Protein AF-A0A965JY79-F1 (afdb_monomer_lite)

Structure (mmCIF, N/CA/C/O backbone):
data_AF-A0A965JY79-F1
#
_entry.id   AF-A0A965JY79-F1
#
loop_
_atom_site.group_PDB
_atom_site.id
_atom_site.type_symbol
_atom_site.label_atom_id
_atom_site.label_alt_id
_atom_site.label_comp_id
_atom_site.label_asym_id
_atom_site.label_entity_id
_atom_site.label_seq_id
_atom_site.pdbx_PDB_ins_code
_atom_site.Cartn_x
_atom_site.Cartn_y
_atom_site.Cartn_z
_atom_site.occupancy
_atom_site.B_iso_or_equiv
_atom_site.auth_seq_id
_atom_site.auth_comp_id
_atom_site.auth_asym_id
_atom_site.auth_atom_id
_atom_site.pdbx_PDB_model_num
ATOM 1 N N . ILE A 1 1 ? -11.200 -4.387 11.807 1.00 91.69 1 ILE A N 1
ATOM 2 C CA . ILE A 1 1 ? -11.656 -3.194 11.048 1.00 91.69 1 ILE A CA 1
ATOM 3 C C . ILE A 1 1 ? -12.845 -3.484 10.153 1.00 91.69 1 ILE A C 1
ATOM 5 O O . ILE A 1 1 ? -13.869 -2.901 10.427 1.00 91.69 1 ILE A O 1
ATOM 9 N N . GLN A 1 2 ? -12.767 -4.356 9.141 1.00 92.19 2 GLN A N 1
ATOM 10 C CA . GLN A 1 2 ? -13.961 -4.700 8.338 1.00 92.19 2 GLN A CA 1
ATOM 11 C C . GLN A 1 2 ? -14.760 -5.867 8.934 1.00 92.19 2 GLN A C 1
ATOM 13 O O . GLN A 1 2 ? -15.977 -5.805 9.014 1.00 92.19 2 GLN A O 1
ATOM 18 N N . VAL A 1 3 ? -14.066 -6.913 9.399 1.00 94.88 3 VAL A N 1
ATOM 19 C CA . VAL A 1 3 ? -14.716 -8.099 9.983 1.00 94.88 3 VAL A CA 1
ATOM 20 C C . VAL A 1 3 ? -15.402 -7.776 11.311 1.00 94.88 3 VAL A C 1
ATOM 22 O O . VAL A 1 3 ? -16.542 -8.166 11.501 1.00 94.88 3 VAL A O 1
ATOM 25 N N . GLY A 1 4 ? -14.733 -7.032 12.201 1.00 95.44 4 GLY A N 1
ATOM 26 C CA . GLY A 1 4 ? -15.253 -6.703 13.537 1.00 95.44 4 GLY A CA 1
ATOM 27 C C . GLY A 1 4 ? -16.669 -6.111 13.521 1.00 95.44 4 GLY A C 1
ATOM 28 O O . GLY A 1 4 ? -17.563 -6.738 14.079 1.00 95.44 4 GLY A O 1
ATOM 29 N N . PRO A 1 5 ? -16.912 -4.977 12.832 1.00 95.62 5 PRO A N 1
ATOM 30 C CA . PRO A 1 5 ? -18.251 -4.397 12.721 1.00 95.62 5 PRO A CA 1
ATOM 31 C C . PRO A 1 5 ? -19.287 -5.359 12.133 1.00 95.62 5 PRO A C 1
ATOM 33 O O . PRO A 1 5 ? -20.419 -5.392 12.596 1.00 95.62 5 PRO A O 1
ATOM 36 N N . ALA A 1 6 ? -18.895 -6.189 11.160 1.00 95.81 6 ALA A N 1
ATOM 37 C CA . ALA A 1 6 ? -19.804 -7.130 10.510 1.00 95.81 6 ALA A CA 1
ATOM 38 C C . ALA A 1 6 ? -20.278 -8.273 11.425 1.00 95.81 6 ALA A C 1
ATOM 40 O O . ALA A 1 6 ? -21.338 -8.840 11.170 1.00 95.81 6 ALA A O 1
ATOM 41 N N . ILE A 1 7 ? -19.509 -8.629 12.462 1.00 96.88 7 ILE A N 1
ATOM 42 C CA . ILE A 1 7 ? -19.839 -9.743 13.368 1.00 96.88 7 ILE A CA 1
ATOM 43 C C . ILE A 1 7 ? -20.272 -9.292 14.765 1.00 96.88 7 ILE A C 1
ATOM 45 O O . ILE A 1 7 ? -20.848 -10.094 15.493 1.00 96.88 7 ILE A O 1
ATOM 49 N N . ALA A 1 8 ? -20.035 -8.031 15.141 1.00 97.38 8 ALA A N 1
ATOM 50 C CA . ALA A 1 8 ? -20.263 -7.529 16.500 1.00 97.38 8 ALA A CA 1
ATOM 51 C C . ALA A 1 8 ? -21.721 -7.656 16.987 1.00 97.38 8 ALA A C 1
ATOM 53 O O . ALA A 1 8 ? -21.952 -7.765 18.189 1.00 97.38 8 ALA A O 1
ATOM 54 N N . ASP A 1 9 ? -22.701 -7.663 16.078 1.00 96.62 9 ASP A N 1
ATOM 55 C CA . ASP A 1 9 ? -24.123 -7.876 16.398 1.00 96.62 9 ASP A CA 1
ATOM 56 C C . ASP A 1 9 ? -24.521 -9.355 16.524 1.00 96.62 9 ASP A C 1
ATOM 58 O O . ASP A 1 9 ? -25.614 -9.664 16.991 1.00 96.62 9 ASP A O 1
ATOM 62 N N . SER A 1 10 ? -23.663 -10.276 16.082 1.00 97.00 10 SER A N 1
ATOM 63 C CA . SER A 1 10 ? -23.961 -11.715 16.016 1.00 97.00 10 SER A CA 1
ATOM 64 C C . SER A 1 10 ? -23.279 -12.536 17.112 1.00 97.00 10 SER A C 1
ATOM 66 O O . SER A 1 10 ? -23.510 -13.740 17.193 1.00 97.00 10 SER A O 1
ATOM 68 N N . VAL A 1 11 ? -22.431 -11.914 17.934 1.00 97.75 11 VAL A N 1
ATOM 69 C CA . VAL A 1 11 ? -21.646 -12.583 18.982 1.00 97.75 11 VAL A CA 1
ATOM 70 C C . VAL A 1 11 ? -21.995 -12.033 20.362 1.00 97.75 11 VAL A C 1
ATOM 72 O O . VAL A 1 11 ? -22.297 -10.848 20.507 1.00 97.75 11 VAL A O 1
ATOM 75 N N . SER A 1 12 ? -21.948 -12.893 21.381 1.00 97.56 12 SER A N 1
ATOM 76 C CA . SER A 1 12 ? -22.176 -12.494 22.776 1.00 97.56 12 SER A CA 1
ATOM 77 C C . SER A 1 12 ? -21.082 -11.561 23.292 1.00 97.56 12 SER A C 1
ATOM 79 O O . SER A 1 12 ? -21.407 -10.592 23.966 1.00 97.56 12 SER A O 1
ATOM 81 N N . GLN A 1 13 ? -19.824 -11.829 22.931 1.00 98.12 13 GLN A N 1
ATOM 82 C CA . GLN A 1 13 ? -18.650 -11.008 23.227 1.00 98.12 13 GLN A CA 1
ATOM 83 C C . GLN A 1 13 ? -17.703 -11.010 22.021 1.00 98.12 13 GLN A C 1
ATOM 85 O O . GLN A 1 13 ? -17.545 -12.034 21.351 1.00 98.12 13 GLN A O 1
ATOM 90 N N . LEU A 1 14 ? -17.075 -9.869 21.736 1.00 98.38 14 LEU A N 1
ATOM 91 C CA . LEU A 1 14 ? -16.053 -9.718 20.705 1.00 98.38 14 LEU A CA 1
ATOM 92 C C . LEU A 1 14 ? -14.796 -9.092 21.305 1.00 98.38 14 LEU A C 1
ATOM 94 O O . LEU A 1 14 ? -14.789 -7.918 21.659 1.00 98.38 14 LEU A O 1
ATOM 98 N N . GLU A 1 15 ? -13.701 -9.839 21.308 1.00 98.19 15 GLU A N 1
ATOM 99 C CA . GLU A 1 15 ? -12.397 -9.304 21.688 1.00 98.19 15 GLU A CA 1
ATOM 100 C C . GLU A 1 15 ? -11.547 -8.997 20.451 1.00 98.19 15 GLU A C 1
ATOM 102 O O . GLU A 1 15 ? -11.372 -9.820 19.547 1.00 98.19 15 GLU A O 1
ATOM 107 N N . VAL A 1 16 ? -11.005 -7.782 20.399 1.00 98.00 16 VAL A N 1
ATOM 108 C CA . VAL A 1 16 ? -10.122 -7.314 19.332 1.00 98.00 16 VAL A CA 1
ATOM 109 C C . VAL A 1 16 ? -8.707 -7.198 19.877 1.00 98.00 16 VAL A C 1
ATOM 111 O O . VAL A 1 16 ? -8.374 -6.240 20.570 1.00 98.00 16 VAL A O 1
ATOM 114 N N . PHE A 1 17 ? -7.838 -8.127 19.486 1.00 97.81 17 PHE A N 1
ATOM 115 C CA . PHE A 1 17 ? -6.412 -8.057 19.799 1.00 97.81 17 PHE A CA 1
ATOM 116 C C . PHE A 1 17 ? -5.693 -7.115 18.826 1.00 97.81 17 PHE A C 1
ATOM 118 O O . PHE A 1 17 ? -5.571 -7.396 17.629 1.00 97.81 17 PHE A O 1
ATOM 125 N N . GLN A 1 18 ? -5.206 -5.984 19.333 1.00 96.81 18 GLN A N 1
ATOM 126 C CA . GLN A 1 18 ? -4.542 -4.948 18.550 1.00 96.81 18 GLN A CA 1
ATOM 127 C C . GLN A 1 18 ? -3.077 -4.800 18.959 1.00 96.81 18 GLN A C 1
ATOM 129 O O . GLN A 1 18 ? -2.765 -4.295 20.031 1.00 96.81 18 GLN A O 1
ATOM 134 N N . ARG A 1 19 ? -2.164 -5.142 18.042 1.00 94.38 19 ARG A N 1
ATOM 135 C CA . ARG A 1 19 ? -0.722 -4.918 18.239 1.00 94.38 19 ARG A CA 1
ATOM 136 C C . ARG A 1 19 ? -0.299 -3.465 18.011 1.00 94.38 19 ARG A C 1
ATOM 138 O O . ARG A 1 19 ? 0.502 -2.930 18.760 1.00 94.38 19 ARG A O 1
ATOM 145 N N . SER A 1 20 ? -0.790 -2.843 16.942 1.00 92.44 20 SER A N 1
ATOM 146 C CA . SER A 1 20 ? -0.508 -1.439 16.619 1.00 92.44 20 SER A CA 1
ATOM 147 C C . SER A 1 20 ? -1.778 -0.803 16.077 1.00 92.44 20 SER A C 1
ATOM 149 O O . SER A 1 20 ? -2.404 -1.379 15.181 1.00 92.44 20 SER A O 1
ATOM 151 N N . ALA A 1 21 ? -2.149 0.366 16.592 1.00 95.00 21 ALA A N 1
ATOM 152 C CA . ALA A 1 21 ? -3.350 1.062 16.158 1.00 95.00 21 ALA A CA 1
ATOM 153 C C . ALA A 1 21 ? -3.178 1.631 14.740 1.00 95.00 21 ALA A C 1
ATOM 155 O O . ALA A 1 21 ? -2.174 2.291 14.464 1.00 95.00 21 ALA A O 1
ATOM 156 N N . PRO A 1 22 ? -4.121 1.390 13.815 1.00 94.38 22 PRO A N 1
ATOM 157 C CA . PRO A 1 22 ? -4.093 2.018 12.508 1.00 94.38 22 PRO A CA 1
ATOM 158 C C . PRO A 1 22 ? -4.845 3.348 12.481 1.00 94.38 22 PRO A C 1
ATOM 160 O O . PRO A 1 22 ? -5.864 3.523 13.145 1.00 94.38 22 PRO A O 1
ATOM 163 N N . TYR A 1 23 ? -4.408 4.255 11.608 1.00 94.62 23 TYR A N 1
ATOM 164 C CA . TYR A 1 23 ? -5.215 5.410 11.222 1.00 94.62 23 TYR A CA 1
ATOM 165 C C . TYR A 1 23 ? -6.463 4.942 10.466 1.00 94.62 23 TYR A C 1
ATOM 167 O O . TYR A 1 23 ? -6.352 4.363 9.379 1.00 94.62 23 TYR A O 1
ATOM 175 N N . VAL A 1 24 ? -7.641 5.214 11.032 1.00 95.25 24 VAL A N 1
ATOM 176 C CA . VAL A 1 24 ? -8.942 4.930 10.415 1.00 95.25 24 VAL A CA 1
ATOM 177 C C . VAL A 1 24 ? -9.692 6.235 10.179 1.00 95.25 24 VAL A C 1
ATOM 179 O O . VAL A 1 24 ? -9.864 7.042 11.087 1.00 95.25 24 VAL A O 1
ATOM 182 N N . MET A 1 25 ? -10.126 6.442 8.941 1.00 92.38 25 MET A N 1
ATOM 183 C CA . MET A 1 25 ? -10.897 7.600 8.492 1.00 92.38 25 MET A CA 1
ATOM 184 C C . MET A 1 25 ? -12.282 7.139 8.019 1.00 92.38 25 MET A C 1
ATOM 186 O O . MET A 1 25 ? -12.442 5.973 7.639 1.00 92.38 25 MET A O 1
ATOM 190 N N . PRO A 1 26 ? -13.294 8.023 8.011 1.00 90.94 26 PRO A N 1
ATOM 191 C CA . PRO A 1 26 ? -14.626 7.649 7.561 1.00 90.94 26 PRO A CA 1
ATOM 192 C C . PRO A 1 26 ? -14.606 7.229 6.087 1.00 90.94 26 PRO A C 1
ATOM 194 O O . PRO A 1 26 ? -13.934 7.827 5.243 1.00 90.94 26 PRO A O 1
ATOM 197 N N . LYS A 1 27 ? -15.371 6.183 5.778 1.00 88.31 27 LYS A N 1
ATOM 198 C CA . LYS A 1 27 ? -15.611 5.715 4.415 1.00 88.31 27 LYS A CA 1
ATOM 199 C C . LYS A 1 27 ? -16.885 6.374 3.887 1.00 88.31 27 LYS A C 1
ATOM 201 O O . LYS A 1 27 ? -17.986 6.040 4.324 1.00 88.31 27 LYS A O 1
ATOM 206 N N . GLU A 1 28 ? -16.752 7.278 2.923 1.00 78.88 28 GLU A N 1
ATOM 207 C CA . GLU A 1 28 ? -17.902 7.788 2.167 1.00 78.88 28 GLU A CA 1
ATOM 208 C C . GLU A 1 28 ? -18.352 6.738 1.140 1.00 78.88 28 GLU A C 1
ATOM 210 O O . GLU A 1 28 ? -17.895 6.736 -0.001 1.00 78.88 28 GLU A O 1
ATOM 215 N N . ASP A 1 29 ? -19.229 5.819 1.552 1.00 78.81 29 ASP A N 1
ATOM 216 C CA . ASP A 1 29 ? -19.773 4.765 0.681 1.00 78.81 29 ASP A CA 1
ATOM 217 C C . ASP A 1 29 ? -21.308 4.701 0.756 1.00 78.81 29 ASP A C 1
ATOM 219 O O . ASP A 1 29 ? -21.874 3.758 1.311 1.00 78.81 29 ASP A O 1
ATOM 223 N N . PRO A 1 30 ? -22.013 5.743 0.274 1.00 81.19 30 PRO A N 1
ATOM 224 C CA . PRO A 1 30 ? -23.467 5.740 0.257 1.00 81.19 30 PRO A CA 1
ATOM 225 C C . PRO A 1 30 ? -23.998 4.689 -0.723 1.00 81.19 30 PRO A C 1
ATOM 227 O O . PRO A 1 30 ? -23.473 4.520 -1.828 1.00 81.19 30 PRO A O 1
ATOM 230 N N . GLU A 1 31 ? -25.104 4.037 -0.361 1.00 84.81 31 GLU A N 1
ATOM 231 C CA . GLU A 1 31 ? -25.761 3.084 -1.252 1.00 84.81 31 GLU A CA 1
ATOM 232 C C . GLU A 1 31 ? -26.109 3.723 -2.601 1.00 84.81 31 GLU A C 1
ATOM 234 O O . GLU A 1 31 ? -26.723 4.792 -2.693 1.00 84.81 31 GLU A O 1
ATOM 239 N N . THR A 1 32 ? -25.753 3.035 -3.688 1.00 85.38 32 THR A N 1
ATOM 240 C CA . THR A 1 32 ? -26.097 3.510 -5.029 1.00 85.38 32 THR A CA 1
ATOM 241 C C . THR A 1 32 ? -27.590 3.326 -5.282 1.00 85.38 32 THR A C 1
ATOM 243 O O . THR A 1 32 ? -28.067 2.212 -5.533 1.00 85.38 32 THR A O 1
ATOM 246 N N . THR A 1 33 ? -28.320 4.439 -5.286 1.00 90.25 33 THR A N 1
ATOM 247 C CA . THR A 1 33 ? -29.776 4.467 -5.474 1.00 90.25 33 THR A CA 1
ATOM 248 C C . THR A 1 33 ? -30.195 3.945 -6.854 1.00 90.25 33 THR A C 1
ATOM 250 O O . THR A 1 33 ? -29.465 4.063 -7.845 1.00 90.25 33 THR A O 1
ATOM 253 N N . ARG A 1 34 ? -31.431 3.435 -6.967 1.00 90.75 34 ARG A N 1
ATOM 254 C CA . ARG A 1 34 ? -32.002 2.989 -8.256 1.00 90.75 34 ARG A CA 1
ATOM 255 C C . ARG A 1 34 ? -31.974 4.092 -9.324 1.00 90.75 34 ARG A C 1
ATOM 257 O O . ARG A 1 34 ? -31.676 3.812 -10.482 1.00 90.75 34 ARG A O 1
ATOM 264 N N . GLY A 1 35 ? -32.239 5.342 -8.935 1.00 91.00 35 GLY A N 1
ATOM 265 C CA . GLY A 1 35 ? -32.200 6.499 -9.837 1.00 91.00 35 GLY A CA 1
ATOM 266 C C . GLY A 1 35 ? -30.794 6.800 -10.361 1.00 91.00 35 GLY A C 1
ATOM 267 O O . GLY A 1 35 ? -30.619 7.005 -11.562 1.00 91.00 35 GLY A O 1
ATOM 268 N N . GLN A 1 36 ? -29.778 6.755 -9.491 1.00 87.50 36 GLN A N 1
ATOM 269 C CA . GLN A 1 36 ? -28.376 6.907 -9.898 1.00 87.50 36 GLN A CA 1
ATOM 270 C C . GLN A 1 36 ? -27.940 5.790 -10.849 1.00 87.50 36 GLN A C 1
ATOM 272 O O . GLN A 1 36 ? -27.362 6.095 -11.891 1.00 87.50 36 GLN A O 1
ATOM 277 N N . ARG A 1 37 ? -28.278 4.527 -10.543 1.00 89.06 37 ARG A N 1
ATOM 278 C CA . ARG A 1 37 ? -27.993 3.384 -11.429 1.00 89.06 37 ARG A CA 1
ATOM 279 C C . ARG A 1 37 ? -28.623 3.579 -12.803 1.00 89.06 37 ARG A C 1
ATOM 281 O O . ARG A 1 37 ? -27.944 3.448 -13.816 1.00 89.06 37 ARG A O 1
ATOM 288 N N . ARG A 1 38 ? -29.903 3.965 -12.844 1.00 90.81 38 ARG A N 1
ATOM 289 C CA . ARG A 1 38 ? -30.614 4.237 -14.099 1.00 90.81 38 ARG A CA 1
ATOM 290 C C . ARG A 1 38 ? -29.931 5.357 -14.886 1.00 90.81 38 ARG A C 1
ATOM 292 O O . ARG A 1 38 ? -29.689 5.211 -16.078 1.00 90.81 38 ARG A O 1
ATOM 299 N N . ARG A 1 39 ? -29.550 6.453 -14.225 1.00 91.75 39 ARG A N 1
ATOM 300 C CA . ARG A 1 39 ? -28.830 7.560 -14.870 1.00 91.75 39 ARG A CA 1
ATOM 301 C C . ARG A 1 39 ? -27.488 7.107 -15.456 1.00 91.75 39 ARG A C 1
ATOM 303 O O . ARG A 1 39 ? -27.186 7.471 -16.583 1.00 91.75 39 ARG A O 1
ATOM 310 N N . GLN A 1 40 ? -26.726 6.290 -14.735 1.00 90.94 40 GLN A N 1
ATOM 311 C CA . GLN A 1 40 ? -25.450 5.745 -15.214 1.00 90.94 40 GLN A CA 1
ATOM 312 C C . GLN A 1 40 ? -25.610 4.808 -16.418 1.00 90.94 40 GLN A C 1
ATOM 314 O O . GLN A 1 40 ? -24.747 4.803 -17.291 1.00 90.94 40 GLN A O 1
ATOM 319 N N . GLN A 1 41 ? -26.716 4.061 -16.494 1.00 89.62 41 GLN A N 1
ATOM 320 C CA . GLN A 1 41 ? -27.022 3.189 -17.634 1.00 89.62 41 GLN A CA 1
ATOM 321 C C . GLN A 1 41 ? -27.343 3.976 -18.912 1.00 89.62 41 GLN A C 1
ATOM 323 O O . GLN A 1 41 ? -26.883 3.602 -19.985 1.00 89.62 41 GLN A O 1
ATOM 328 N N . TYR A 1 42 ? -28.115 5.063 -18.808 1.00 93.50 42 TYR A N 1
ATOM 329 C CA . TYR A 1 42 ? -28.536 5.846 -19.980 1.00 93.50 42 TYR A CA 1
ATOM 330 C C . TYR A 1 42 ? -27.577 6.984 -20.348 1.00 93.50 42 TYR A C 1
ATOM 332 O O . TYR A 1 42 ? -27.564 7.427 -21.493 1.00 93.50 42 TYR A O 1
ATOM 340 N N . PHE A 1 43 ? -26.767 7.463 -19.401 1.00 94.12 43 PHE A N 1
ATOM 341 C CA . PHE A 1 43 ? -25.863 8.595 -19.592 1.00 94.12 43 PHE A CA 1
ATOM 342 C C . PHE A 1 43 ? -24.427 8.220 -19.193 1.00 94.12 43 PHE A C 1
ATOM 344 O O . PHE A 1 43 ? -24.013 8.490 -18.057 1.00 94.12 43 PHE A O 1
ATOM 351 N N . PRO A 1 44 ? -23.630 7.647 -20.118 1.00 88.69 44 PRO A N 1
ATOM 352 C CA . PRO A 1 44 ? -22.278 7.152 -19.835 1.00 88.69 44 PRO A CA 1
ATOM 353 C C . PRO A 1 44 ? -21.329 8.194 -19.224 1.00 88.69 44 PRO A C 1
ATOM 355 O O . PRO A 1 44 ? -20.483 7.860 -18.394 1.00 88.69 44 PRO A O 1
ATOM 358 N N . TRP A 1 45 ? -21.500 9.476 -19.568 1.00 92.25 45 TRP A N 1
ATOM 359 C CA . TRP A 1 45 ? -20.704 10.573 -19.009 1.00 92.25 45 TRP A CA 1
ATOM 360 C C . TRP A 1 45 ? -20.848 10.703 -17.487 1.00 92.25 45 TRP A C 1
ATOM 362 O O . TRP A 1 45 ? -19.910 11.126 -16.816 1.00 92.25 45 TRP A O 1
ATOM 372 N N . THR A 1 46 ? -21.980 10.287 -16.908 1.00 91.62 46 THR A N 1
ATOM 373 C CA . THR A 1 46 ? -22.167 10.322 -15.450 1.00 91.62 46 THR A CA 1
ATOM 374 C C . THR A 1 46 ? -21.290 9.296 -14.733 1.00 91.62 46 THR A C 1
ATOM 376 O O . THR A 1 46 ? -20.775 9.578 -13.651 1.00 91.62 46 THR A O 1
ATOM 379 N N . THR A 1 47 ? -21.043 8.143 -15.358 1.00 89.94 47 THR A N 1
ATOM 380 C CA . THR A 1 47 ? -20.070 7.151 -14.881 1.00 89.94 47 THR A CA 1
ATOM 381 C C . THR A 1 47 ? -18.645 7.685 -15.005 1.00 89.94 47 THR A C 1
ATOM 383 O O . THR A 1 47 ? -17.855 7.527 -14.075 1.00 89.94 47 THR A O 1
ATOM 386 N N . LEU A 1 48 ? -18.319 8.372 -16.108 1.00 90.69 48 LEU A N 1
ATOM 387 C CA . LEU A 1 48 ? -17.004 8.999 -16.296 1.00 90.69 48 LEU A CA 1
ATOM 388 C C . LEU A 1 48 ? -16.723 10.072 -15.239 1.00 90.69 48 LEU A C 1
ATOM 390 O O . LEU A 1 48 ? -15.656 10.056 -14.633 1.00 90.69 48 LEU A O 1
ATOM 394 N N . LEU A 1 49 ? -17.688 10.949 -14.951 1.00 91.62 49 LEU A N 1
ATOM 395 C CA . LEU A 1 49 ? -17.551 11.948 -13.888 1.00 91.62 49 LEU A CA 1
ATOM 396 C C . LEU A 1 49 ? -17.396 11.310 -12.507 1.00 91.62 49 LEU A C 1
ATOM 398 O O . LEU A 1 49 ? -16.582 11.774 -11.712 1.00 91.62 49 LEU A O 1
ATOM 402 N N . SER A 1 50 ? -18.145 10.241 -12.219 1.00 89.38 50 SER A N 1
ATOM 403 C CA . SER A 1 50 ? -17.999 9.503 -10.961 1.00 89.38 50 SER A CA 1
ATOM 404 C C . SER A 1 50 ? -16.590 8.929 -10.817 1.00 89.38 50 SER A C 1
ATOM 406 O O . SER A 1 50 ? -15.969 9.095 -9.772 1.00 89.38 50 SER A O 1
ATOM 408 N N . ARG A 1 51 ? -16.062 8.302 -11.877 1.00 90.88 51 ARG A N 1
ATOM 409 C CA . ARG A 1 51 ? -14.692 7.773 -11.906 1.00 90.88 51 ARG A CA 1
ATOM 410 C C . ARG A 1 51 ? -13.656 8.879 -11.741 1.00 90.88 51 ARG A C 1
ATOM 412 O O . ARG A 1 51 ? -12.744 8.722 -10.939 1.00 90.88 51 ARG A O 1
ATOM 419 N N . LEU A 1 52 ? -13.820 10.001 -12.445 1.00 92.19 52 LEU A N 1
ATOM 420 C CA . LEU A 1 52 ? -12.926 11.152 -12.334 1.00 92.19 52 LEU A CA 1
ATOM 421 C C . LEU A 1 52 ? -12.924 11.719 -10.912 1.00 92.19 52 LEU A C 1
ATOM 423 O O . LEU A 1 52 ? -11.858 11.980 -10.368 1.00 92.19 52 LEU A O 1
ATOM 427 N N . ARG A 1 53 ? -14.096 11.855 -10.280 1.00 91.62 53 ARG A N 1
ATOM 428 C CA . ARG A 1 53 ? -14.199 12.300 -8.885 1.00 91.62 53 ARG A CA 1
ATOM 429 C C . ARG A 1 53 ? -13.460 11.349 -7.942 1.00 91.62 53 ARG A C 1
ATOM 431 O O . ARG A 1 53 ? -12.678 11.823 -7.125 1.00 91.62 53 ARG A O 1
ATOM 438 N N . SER A 1 54 ? -13.680 10.037 -8.056 1.00 90.19 54 SER A N 1
ATOM 439 C CA . SER A 1 54 ? -12.980 9.040 -7.232 1.00 90.19 54 SER A CA 1
ATOM 440 C C . SER A 1 54 ? -11.468 9.063 -7.457 1.00 90.19 54 SER A C 1
ATOM 442 O O . SER A 1 54 ? -10.711 8.988 -6.495 1.00 90.19 54 SER A O 1
ATOM 444 N N . TYR A 1 55 ? -11.032 9.215 -8.708 1.00 92.75 55 TYR A N 1
ATOM 445 C CA . TYR A 1 55 ? -9.621 9.322 -9.067 1.00 92.75 55 TYR A CA 1
ATOM 446 C C . TYR A 1 55 ? -8.974 10.577 -8.469 1.00 92.75 55 TYR A 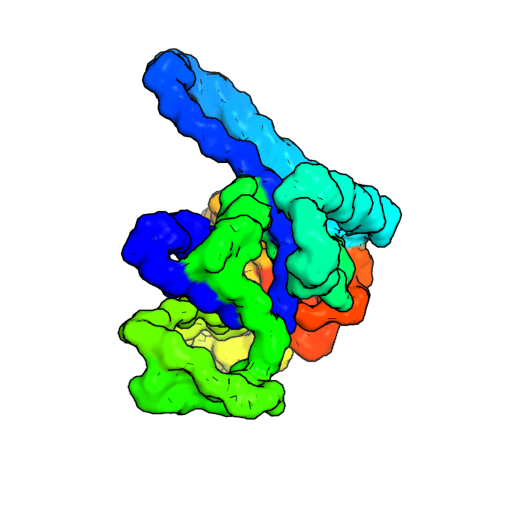C 1
ATOM 448 O O . TYR A 1 55 ? -7.962 10.475 -7.785 1.00 92.75 55 TYR A O 1
ATOM 456 N N . VAL A 1 56 ? -9.583 11.754 -8.662 1.00 92.38 56 VAL A N 1
ATOM 457 C CA . VAL A 1 56 ? -9.079 13.026 -8.117 1.00 92.38 56 VAL A CA 1
ATOM 458 C C . VAL A 1 56 ? -9.042 12.984 -6.593 1.00 92.38 56 VAL A C 1
ATOM 460 O O . VAL A 1 56 ? -8.060 13.413 -5.996 1.00 92.38 56 VAL A O 1
ATOM 463 N N . PHE A 1 57 ? -10.073 12.424 -5.956 1.00 90.19 57 PHE A N 1
ATOM 464 C CA . PHE A 1 57 ? -10.065 12.204 -4.513 1.00 90.19 57 PHE A CA 1
ATOM 465 C C . PHE A 1 57 ? -8.898 11.304 -4.087 1.00 90.19 57 PHE A C 1
ATOM 467 O O . PHE A 1 57 ? -8.173 11.654 -3.162 1.00 90.19 57 PHE A O 1
ATOM 474 N N . GLY A 1 58 ? -8.683 10.182 -4.781 1.00 90.19 58 GLY A N 1
ATOM 475 C CA . GLY A 1 58 ? -7.575 9.267 -4.515 1.00 90.19 58 GLY A CA 1
ATOM 476 C C . GLY A 1 58 ? -6.202 9.931 -4.646 1.00 90.19 58 GLY A C 1
ATOM 477 O O . GLY A 1 58 ? -5.366 9.743 -3.769 1.00 90.19 58 GLY A O 1
ATOM 478 N N . GLU A 1 59 ? -5.990 10.736 -5.691 1.00 91.06 59 GLU A N 1
ATOM 479 C CA . GLU A 1 59 ? -4.757 11.508 -5.900 1.00 91.06 59 GLU A CA 1
ATOM 480 C C . GLU A 1 59 ? -4.522 12.543 -4.794 1.00 91.06 59 GLU A C 1
ATOM 482 O O . GLU A 1 59 ? -3.433 12.607 -4.225 1.00 91.06 59 GLU A O 1
ATOM 487 N N . LEU A 1 60 ? -5.545 13.327 -4.440 1.00 88.25 60 LEU A N 1
ATOM 488 C CA . LEU A 1 60 ? -5.442 14.331 -3.376 1.00 88.25 60 LEU A CA 1
ATOM 489 C C . LEU A 1 60 ? -5.208 13.684 -2.007 1.00 88.25 60 LEU A C 1
ATOM 491 O O . LEU A 1 60 ? -4.386 14.164 -1.228 1.00 88.25 60 LEU A O 1
ATOM 495 N N . PHE A 1 61 ? -5.899 12.579 -1.726 1.00 85.75 61 PHE A N 1
ATOM 496 C CA . PHE A 1 61 ? -5.705 11.800 -0.509 1.00 85.75 61 PHE A CA 1
ATOM 497 C C . PHE A 1 61 ? -4.287 11.225 -0.443 1.00 85.75 61 PHE A C 1
ATOM 499 O O . PHE A 1 61 ? -3.615 11.359 0.574 1.00 85.75 61 PHE A O 1
ATOM 506 N N . GLY A 1 62 ? -3.793 10.659 -1.546 1.00 84.56 62 GLY A N 1
ATOM 507 C CA . GLY A 1 62 ? -2.422 10.170 -1.670 1.00 84.56 62 GLY A CA 1
ATOM 508 C C . GLY A 1 62 ? -1.372 11.242 -1.431 1.00 84.56 62 GLY A C 1
ATOM 509 O O . GLY A 1 62 ? -0.471 11.044 -0.617 1.00 84.56 62 GLY A O 1
ATOM 510 N N . ALA A 1 63 ? -1.528 12.402 -2.068 1.00 82.81 63 ALA A N 1
ATOM 511 C CA . ALA A 1 63 ? -0.668 13.560 -1.844 1.00 82.81 63 ALA A CA 1
ATOM 512 C C . ALA A 1 63 ? -0.700 14.024 -0.376 1.00 82.81 63 ALA A C 1
ATOM 514 O O . ALA A 1 63 ? 0.321 14.448 0.160 1.00 82.81 63 ALA A O 1
ATOM 515 N N . GLY A 1 64 ? -1.851 13.882 0.290 1.00 77.75 64 GLY A N 1
ATOM 516 C CA . GLY A 1 64 ? -2.024 14.122 1.721 1.00 77.75 64 GLY A CA 1
ATOM 517 C C . GLY A 1 64 ? -1.172 13.224 2.628 1.00 77.75 64 GLY A C 1
ATOM 518 O O . GLY A 1 64 ? -0.749 13.655 3.699 1.00 77.75 64 GLY A O 1
ATOM 519 N N . LEU A 1 65 ? -0.921 11.985 2.197 1.00 76.19 65 LEU A N 1
ATOM 520 C CA . LEU A 1 65 ? -0.267 10.939 2.992 1.00 76.19 65 LEU A CA 1
ATOM 521 C C . LEU A 1 65 ? 1.212 10.735 2.651 1.00 76.19 65 LEU A C 1
ATOM 523 O O . LEU A 1 65 ? 2.006 10.418 3.532 1.00 76.19 65 LEU A O 1
ATOM 527 N N . VAL A 1 66 ? 1.576 10.890 1.379 1.00 75.75 66 VAL A N 1
ATOM 528 C CA . VAL A 1 66 ? 2.945 10.694 0.871 1.00 75.75 66 VAL A CA 1
ATOM 529 C C . VAL A 1 66 ? 3.684 12.030 0.738 1.00 75.75 66 VAL A C 1
ATOM 531 O O . VAL A 1 66 ? 4.909 12.053 0.695 1.00 75.75 66 VAL A O 1
ATOM 534 N N . GLY A 1 67 ? 2.956 13.153 0.729 1.00 73.19 67 GLY A N 1
ATOM 535 C CA . GLY A 1 67 ? 3.522 14.497 0.633 1.00 73.19 67 GLY A CA 1
ATOM 536 C C . GLY A 1 67 ? 4.318 14.929 1.866 1.00 73.19 67 GLY A C 1
ATOM 537 O O . GLY A 1 67 ? 4.480 14.177 2.824 1.00 73.19 67 GLY A O 1
ATOM 538 N N . LYS A 1 68 ? 4.815 16.171 1.840 1.00 77.88 68 LYS A N 1
ATOM 539 C CA . LYS A 1 68 ? 5.711 16.742 2.862 1.00 77.88 68 LYS A CA 1
ATOM 540 C C . LYS A 1 68 ? 5.124 16.711 4.279 1.00 77.88 68 LYS A C 1
ATOM 542 O O . LYS A 1 68 ? 3.907 16.674 4.472 1.00 77.88 68 LYS A O 1
ATOM 547 N N . LYS A 1 69 ? 6.009 16.805 5.274 1.00 81.75 69 LYS A N 1
ATOM 548 C CA . LYS A 1 69 ? 5.695 16.733 6.710 1.00 81.75 69 LYS A CA 1
ATOM 549 C C . LYS A 1 69 ? 4.544 17.655 7.134 1.00 81.75 69 LYS A C 1
ATOM 551 O O . LYS A 1 69 ? 3.700 17.255 7.929 1.00 81.75 69 LYS A O 1
ATOM 556 N N . GLU A 1 70 ? 4.453 18.862 6.581 1.00 83.38 70 GLU A N 1
ATOM 557 C CA . GLU A 1 70 ? 3.401 19.832 6.912 1.00 83.38 70 GLU A CA 1
ATOM 558 C C . GLU A 1 70 ? 2.014 19.372 6.447 1.00 83.38 70 GLU A C 1
ATOM 560 O O . GLU A 1 70 ? 1.009 19.627 7.111 1.00 83.38 70 GLU A O 1
ATOM 565 N N . ILE A 1 71 ? 1.946 18.690 5.301 1.00 85.00 71 ILE A N 1
ATOM 566 C CA . ILE A 1 71 ? 0.698 18.144 4.761 1.00 85.00 71 ILE A CA 1
ATOM 567 C C . ILE A 1 71 ? 0.246 16.966 5.627 1.00 85.00 71 ILE A C 1
ATOM 569 O O . ILE A 1 71 ? -0.920 16.900 6.019 1.00 85.00 71 ILE A O 1
ATOM 573 N N . ARG A 1 72 ? 1.183 16.094 6.008 1.00 87.44 72 ARG A N 1
ATOM 574 C CA . ARG A 1 72 ? 0.908 14.952 6.887 1.00 87.44 72 ARG A CA 1
ATOM 575 C C . ARG A 1 72 ? 0.468 15.399 8.280 1.00 87.44 72 ARG A C 1
ATOM 577 O O . ARG A 1 72 ? -0.486 14.849 8.818 1.00 87.44 72 ARG A O 1
ATOM 584 N N . ALA A 1 73 ? 1.060 16.461 8.827 1.00 88.06 73 ALA A N 1
ATOM 585 C CA . ALA A 1 73 ? 0.614 17.052 10.089 1.00 88.06 73 ALA A CA 1
ATOM 586 C C . ALA A 1 73 ? -0.848 17.535 10.025 1.00 88.06 73 ALA A C 1
ATOM 588 O O . ALA A 1 73 ? -1.621 17.295 10.951 1.00 88.06 73 ALA A O 1
ATOM 589 N N . LYS A 1 74 ? -1.267 18.149 8.907 1.00 89.50 74 LYS A N 1
ATOM 590 C CA . LYS A 1 74 ? -2.678 18.518 8.693 1.00 89.50 74 LYS A CA 1
ATOM 591 C C . LYS A 1 74 ? -3.584 17.290 8.602 1.00 89.50 74 LYS A C 1
ATOM 593 O O . LYS A 1 74 ? -4.659 17.298 9.195 1.00 89.50 74 LYS A O 1
ATOM 598 N N . ALA A 1 75 ? -3.155 16.244 7.894 1.00 90.38 75 ALA A N 1
ATOM 599 C CA . ALA A 1 75 ? -3.905 14.992 7.803 1.00 90.38 75 ALA A CA 1
ATOM 600 C C . ALA A 1 75 ? -4.064 14.322 9.182 1.00 90.38 75 ALA A C 1
ATOM 602 O O . ALA A 1 75 ? -5.154 13.861 9.518 1.00 90.38 75 ALA A O 1
ATOM 603 N N . ARG A 1 76 ? -3.015 14.344 10.018 1.00 92.31 76 ARG A N 1
ATOM 604 C CA . ARG A 1 76 ? -3.084 13.888 11.413 1.00 92.31 76 ARG A CA 1
ATOM 605 C C . ARG A 1 76 ? -4.097 14.705 12.217 1.00 92.31 76 ARG A C 1
ATOM 607 O O . ARG A 1 76 ? -4.965 14.111 12.843 1.00 92.31 76 ARG A O 1
ATOM 614 N N . GLY A 1 77 ? -4.061 16.035 12.134 1.00 93.75 77 GLY A N 1
ATOM 615 C CA . GLY A 1 77 ? -5.026 16.894 12.835 1.00 93.75 77 GLY A CA 1
ATOM 616 C C . GLY A 1 77 ? -6.484 16.667 12.403 1.00 93.75 77 GLY A C 1
ATOM 617 O O . GLY A 1 77 ? -7.400 16.736 13.224 1.00 93.75 77 GLY A O 1
ATOM 618 N N . GLN A 1 78 ? -6.723 16.340 11.127 1.00 92.94 78 GLN A N 1
ATOM 619 C CA . GLN A 1 78 ? -8.053 15.938 10.647 1.00 92.94 78 GLN A CA 1
ATOM 620 C C . GLN A 1 78 ? -8.509 14.613 11.267 1.00 92.94 78 GLN A C 1
ATOM 622 O O . GLN A 1 78 ? -9.662 14.503 11.686 1.00 92.94 78 GLN A O 1
ATOM 627 N N . TRP A 1 79 ? -7.611 13.630 11.358 1.00 95.00 79 TRP A N 1
ATOM 628 C CA . TRP A 1 79 ? -7.891 12.364 12.033 1.00 95.00 79 TRP A CA 1
ATOM 629 C C . TRP A 1 79 ? -8.170 12.567 13.530 1.00 95.00 79 TRP A C 1
ATOM 631 O O . TRP A 1 79 ? -9.172 12.061 14.027 1.00 95.00 79 TRP A O 1
ATOM 641 N N . GLU A 1 80 ? -7.368 13.376 14.228 1.00 95.50 80 GLU A N 1
ATOM 642 C CA . GLU A 1 80 ? -7.578 13.709 15.647 1.00 95.50 80 GLU A CA 1
ATOM 643 C C . GLU A 1 80 ? -8.936 14.387 15.866 1.00 95.50 80 GLU A C 1
ATOM 645 O O . GLU A 1 80 ? -9.683 14.026 16.774 1.00 95.50 80 GLU A O 1
ATOM 650 N N . THR A 1 81 ? -9.299 15.335 14.997 1.00 95.81 81 THR A N 1
ATOM 651 C CA . THR A 1 81 ? -10.609 16.003 15.037 1.00 95.81 81 THR A CA 1
ATOM 652 C C . THR A 1 81 ? -11.748 14.997 14.868 1.00 95.81 81 THR A C 1
ATOM 654 O O . THR A 1 81 ? -12.730 15.045 15.608 1.00 95.81 81 THR A O 1
ATOM 657 N N . TYR A 1 82 ? -11.613 14.063 13.922 1.00 95.19 82 TYR A N 1
ATOM 658 C CA . TYR A 1 82 ? -12.600 13.011 13.691 1.00 95.19 82 TYR A CA 1
ATOM 659 C C . TYR A 1 82 ? -12.734 12.076 14.899 1.00 95.19 82 TYR A C 1
ATOM 661 O O . TYR A 1 82 ? -13.844 11.880 15.393 1.00 95.19 82 TYR A O 1
ATOM 669 N N . VAL A 1 83 ? -11.620 11.556 15.422 1.00 95.75 83 VAL A N 1
ATOM 670 C CA . VAL A 1 83 ? -11.608 10.665 16.592 1.00 95.75 83 VAL A CA 1
ATOM 671 C C . VAL A 1 83 ? -12.215 11.346 17.813 1.00 95.75 83 VAL A C 1
ATOM 673 O O . VAL A 1 83 ? -13.070 10.757 18.469 1.00 95.75 83 VAL A O 1
ATOM 676 N N . ASN A 1 84 ? -11.854 12.601 18.081 1.00 94.69 84 ASN A N 1
ATOM 677 C CA . ASN A 1 84 ? -12.416 13.361 19.198 1.00 94.69 84 ASN A CA 1
ATOM 678 C C . ASN A 1 84 ? -13.932 13.576 19.073 1.00 94.69 84 ASN A C 1
ATOM 680 O O . ASN A 1 84 ? -14.616 13.671 20.091 1.00 94.69 84 ASN A O 1
ATOM 684 N N . ALA A 1 85 ? -14.459 13.635 17.846 1.00 94.62 85 ALA A N 1
ATOM 685 C CA . ALA A 1 85 ? -15.889 13.772 17.599 1.00 94.62 85 ALA A CA 1
ATOM 686 C C . ALA A 1 85 ? -16.663 12.452 17.771 1.00 94.62 85 ALA A C 1
ATOM 688 O O . ALA A 1 85 ? -17.820 12.486 18.193 1.00 94.62 85 ALA A O 1
ATOM 689 N N . VAL A 1 86 ? -16.061 11.300 17.443 1.00 95.44 86 VAL A N 1
ATOM 690 C CA . VAL A 1 86 ? -16.778 10.007 17.396 1.00 95.44 86 VAL A CA 1
ATOM 691 C C . VAL A 1 86 ? -16.470 9.057 18.551 1.00 95.44 86 VAL A C 1
ATOM 693 O O . VAL A 1 86 ? -17.305 8.210 18.863 1.00 95.44 86 VAL A O 1
ATOM 696 N N . VAL A 1 87 ? -15.309 9.180 19.195 1.00 96.75 87 VAL A N 1
ATOM 697 C CA . VAL A 1 87 ? -14.899 8.342 20.331 1.00 96.75 87 VAL A CA 1
ATOM 698 C C . VAL A 1 87 ? -15.115 9.113 21.617 1.00 96.75 87 VAL A C 1
ATOM 700 O O . VAL A 1 87 ? -14.520 10.171 21.798 1.00 96.75 87 VAL A O 1
ATOM 703 N N . ARG A 1 88 ? -15.963 8.611 22.514 1.00 95.00 88 ARG A N 1
ATOM 704 C CA . ARG A 1 88 ? -16.321 9.288 23.770 1.00 95.00 88 ARG A CA 1
ATOM 705 C C . ARG A 1 88 ? -15.385 8.931 24.919 1.00 95.00 88 ARG A C 1
ATOM 707 O O . ARG A 1 88 ? -15.019 9.816 25.684 1.00 95.00 88 ARG A O 1
ATOM 714 N N . ASP A 1 89 ? -15.005 7.662 25.016 1.00 94.88 89 ASP A N 1
ATOM 715 C CA . ASP A 1 89 ? -14.139 7.154 26.077 1.00 94.88 89 ASP A CA 1
ATOM 716 C C . ASP A 1 89 ? -12.679 7.597 25.879 1.00 94.88 89 ASP A C 1
ATOM 718 O O . ASP A 1 89 ? -12.073 7.366 24.830 1.00 94.88 89 ASP A O 1
ATOM 722 N N . SER A 1 90 ? -12.114 8.242 26.900 1.00 94.75 90 SER A N 1
ATOM 723 C CA . SER A 1 90 ? -10.721 8.684 26.913 1.00 94.75 90 SER A CA 1
ATOM 724 C C . SER A 1 90 ? -9.724 7.529 26.932 1.00 94.75 90 SER A C 1
ATOM 726 O O . SER A 1 90 ? -8.668 7.658 26.319 1.00 94.75 90 SER A O 1
ATOM 728 N N . GLU A 1 91 ? -10.038 6.414 27.598 1.00 95.19 91 GLU A N 1
ATOM 729 C CA . GLU A 1 91 ? -9.132 5.263 27.644 1.00 95.19 91 GLU A CA 1
ATOM 730 C C . GLU A 1 91 ? -9.031 4.613 26.261 1.00 95.19 91 GLU A C 1
ATOM 732 O O . GLU A 1 91 ? -7.932 4.372 25.750 1.00 95.19 91 GLU A O 1
ATOM 737 N N . LEU A 1 92 ? -10.175 4.426 25.594 1.00 96.88 92 LEU A N 1
ATOM 738 C CA . LEU A 1 92 ? -10.208 3.961 24.214 1.00 96.88 92 LEU A CA 1
ATOM 739 C C . LEU A 1 92 ? -9.431 4.886 23.266 1.00 96.88 92 LEU A C 1
ATOM 741 O O . LEU A 1 92 ? -8.710 4.385 22.404 1.00 96.88 92 LEU A O 1
ATOM 745 N N . ARG A 1 93 ? -9.515 6.218 23.428 1.00 96.25 93 ARG A N 1
ATOM 746 C CA . ARG A 1 93 ? -8.727 7.167 22.612 1.00 96.25 93 ARG A CA 1
ATOM 747 C C . ARG A 1 93 ? -7.225 6.919 22.725 1.00 96.25 93 ARG A C 1
ATOM 749 O O . ARG A 1 93 ? -6.544 6.954 21.707 1.00 96.25 93 ARG A O 1
ATOM 756 N N . THR A 1 94 ? -6.722 6.623 23.922 1.00 95.75 94 THR A N 1
ATOM 757 C CA . THR A 1 94 ? -5.308 6.278 24.112 1.00 95.75 94 THR A CA 1
ATOM 758 C C . THR A 1 94 ? -4.957 4.956 23.428 1.00 95.75 94 THR A C 1
ATOM 760 O O . THR A 1 94 ? -3.940 4.874 22.747 1.00 95.75 94 THR A O 1
ATOM 763 N N . LYS A 1 95 ? -5.810 3.927 23.537 1.00 96.69 95 LYS A N 1
ATOM 764 C CA . LYS A 1 95 ? -5.557 2.609 22.919 1.00 96.69 95 LYS A CA 1
ATOM 765 C C . LYS A 1 95 ? -5.571 2.635 21.387 1.00 96.69 95 LYS A C 1
ATOM 767 O O . LYS A 1 95 ? -4.920 1.804 20.757 1.00 96.69 95 LYS A O 1
ATOM 772 N N . ILE A 1 96 ? -6.329 3.541 20.772 1.00 96.75 96 ILE A N 1
ATOM 773 C CA . ILE A 1 96 ? -6.446 3.650 19.306 1.00 96.75 96 ILE A CA 1
ATOM 774 C C . ILE A 1 96 ? -5.506 4.692 18.695 1.00 96.75 96 ILE A C 1
ATOM 776 O O . ILE A 1 96 ? -5.543 4.869 17.476 1.00 96.75 96 ILE A O 1
ATOM 780 N N . GLU A 1 97 ? -4.704 5.398 19.497 1.00 95.56 97 GLU A N 1
ATOM 781 C CA . GLU A 1 97 ? -3.750 6.378 18.986 1.00 95.56 97 GLU A CA 1
ATOM 782 C C . GLU A 1 97 ? -2.537 5.676 18.354 1.00 95.56 97 GLU A C 1
ATOM 784 O O . GLU A 1 97 ? -1.835 4.927 19.037 1.00 95.56 97 GLU A O 1
ATOM 789 N N . PRO A 1 98 ? -2.266 5.880 17.049 1.00 94.12 98 PRO A N 1
ATOM 790 C CA . PRO A 1 98 ? -1.092 5.296 16.413 1.00 94.12 98 PRO A CA 1
ATOM 791 C C . PRO A 1 98 ? 0.212 5.923 16.918 1.00 94.12 98 PRO A C 1
ATOM 793 O O . PRO A 1 98 ? 0.336 7.143 17.036 1.00 94.12 98 PRO A O 1
ATOM 796 N N . ASP A 1 99 ? 1.227 5.083 17.100 1.00 91.00 99 ASP A N 1
ATOM 797 C CA . ASP A 1 99 ? 2.587 5.436 17.525 1.00 91.00 99 ASP A CA 1
ATOM 798 C C . ASP A 1 99 ? 3.531 5.777 16.354 1.00 91.00 99 ASP A C 1
ATOM 800 O O . ASP A 1 99 ? 4.743 5.900 16.524 1.00 91.00 99 ASP A O 1
ATOM 804 N N . TYR A 1 100 ? 2.988 5.948 15.148 1.00 89.81 100 TYR A N 1
ATOM 805 C CA . TYR A 1 100 ? 3.740 6.194 13.918 1.00 89.81 100 TYR A CA 1
ATOM 806 C C . TYR A 1 100 ? 3.136 7.346 13.101 1.00 89.81 100 TYR A C 1
ATOM 808 O O . TYR A 1 100 ? 1.980 7.711 13.285 1.00 89.81 100 TYR A O 1
ATOM 816 N N . GLU A 1 101 ? 3.895 7.932 12.168 1.00 88.81 101 GLU A N 1
ATOM 817 C CA . GLU A 1 101 ? 3.421 9.068 11.358 1.00 88.81 101 GLU A CA 1
ATOM 818 C C . GLU A 1 101 ? 2.294 8.669 10.384 1.00 88.81 101 GLU A C 1
ATOM 820 O O . GLU A 1 101 ? 2.348 7.624 9.731 1.00 88.81 101 GLU A O 1
ATOM 825 N N . ILE A 1 102 ? 1.272 9.512 10.217 1.00 89.50 102 ILE A N 1
ATOM 826 C CA . ILE A 1 102 ? 0.219 9.260 9.224 1.00 89.50 102 ILE A CA 1
ATOM 827 C C . ILE A 1 102 ? 0.812 9.135 7.808 1.00 89.50 102 ILE A C 1
ATOM 829 O O . ILE A 1 102 ? 1.671 9.914 7.405 1.00 89.50 102 ILE A O 1
ATOM 833 N N . GLY A 1 103 ? 0.375 8.115 7.063 1.00 87.12 103 GLY A N 1
ATOM 834 C CA . GLY A 1 103 ? 0.934 7.758 5.750 1.00 87.12 103 GLY A CA 1
ATOM 835 C C . GLY A 1 103 ? 2.042 6.695 5.781 1.00 87.12 103 GLY A C 1
ATOM 836 O O . GLY A 1 103 ? 2.268 6.045 4.759 1.00 87.12 103 GLY A O 1
ATOM 837 N N . CYS A 1 104 ? 2.658 6.431 6.944 1.00 88.19 104 CYS A N 1
ATOM 838 C CA . CYS A 1 104 ? 3.607 5.321 7.155 1.00 88.19 104 CYS A CA 1
ATOM 839 C C . CYS A 1 104 ? 3.001 3.962 6.768 1.00 88.19 104 CYS A C 1
ATOM 841 O O . CYS A 1 104 ? 3.616 3.159 6.071 1.00 88.19 104 CYS A O 1
ATOM 843 N N . LYS A 1 105 ? 1.755 3.723 7.184 1.00 89.06 105 LYS A N 1
ATOM 844 C CA . LYS A 1 105 ? 0.931 2.576 6.780 1.00 89.06 105 LYS A CA 1
ATOM 845 C C . LYS A 1 105 ? -0.302 3.083 6.040 1.00 89.06 105 LYS A C 1
ATOM 847 O O . LYS A 1 105 ? -0.655 4.260 6.137 1.00 89.06 105 LYS A O 1
ATOM 852 N N . ARG A 1 106 ? -0.977 2.191 5.307 1.00 88.25 106 ARG A N 1
ATOM 853 C CA . ARG A 1 106 ? -2.234 2.526 4.623 1.00 88.25 106 ARG A CA 1
ATOM 854 C C . ARG A 1 106 ? -3.259 3.042 5.633 1.00 88.25 106 ARG A C 1
ATOM 856 O O . ARG A 1 106 ? -3.583 2.331 6.581 1.00 88.25 106 ARG A O 1
ATOM 863 N N . VAL A 1 107 ? -3.783 4.243 5.400 1.00 90.94 107 VAL A N 1
ATOM 864 C CA . VAL A 1 107 ? -4.950 4.739 6.137 1.00 90.94 107 VAL A CA 1
ATOM 865 C C . VAL A 1 107 ? -6.162 3.922 5.708 1.00 90.94 107 VAL A C 1
ATOM 867 O O . VAL A 1 107 ? -6.410 3.731 4.514 1.00 90.94 107 VAL A O 1
ATOM 870 N N . LEU A 1 108 ? -6.890 3.399 6.686 1.00 92.62 108 LEU A N 1
ATOM 871 C CA . LEU A 1 108 ? -8.026 2.521 6.457 1.00 92.62 108 LEU A CA 1
ATOM 872 C C . LEU A 1 108 ? -9.311 3.342 6.445 1.00 92.62 108 LEU A C 1
ATOM 874 O O . LEU A 1 108 ? -9.459 4.288 7.211 1.00 92.62 108 LEU A O 1
ATOM 878 N N . LEU A 1 109 ? -10.237 2.986 5.559 1.00 91.25 109 LEU A N 1
ATOM 879 C CA . LEU A 1 109 ? -11.521 3.668 5.438 1.00 91.25 109 LEU A CA 1
ATOM 880 C C . LEU A 1 109 ? -12.613 2.777 6.023 1.00 91.25 109 LEU A C 1
ATOM 882 O O . LEU A 1 109 ? -12.950 1.749 5.429 1.00 91.25 109 LEU A O 1
ATOM 886 N N . ALA A 1 110 ? -13.147 3.165 7.179 1.00 92.88 110 ALA A N 1
ATOM 887 C CA . ALA A 1 110 ? -14.246 2.481 7.853 1.00 92.88 110 ALA A CA 1
ATOM 888 C C . ALA A 1 110 ? -15.004 3.470 8.747 1.00 92.88 110 ALA A C 1
ATOM 890 O O . ALA A 1 110 ? -14.421 4.076 9.642 1.00 92.88 110 ALA A O 1
ATOM 891 N N . SER A 1 111 ? -16.302 3.637 8.498 1.00 91.12 111 SER A N 1
ATOM 892 C CA . SER A 1 111 ? -17.146 4.592 9.237 1.00 91.12 111 SER A CA 1
ATOM 893 C C . SER A 1 111 ? -17.695 4.026 10.547 1.00 91.12 111 SER A C 1
ATOM 895 O O . SER A 1 111 ? -18.058 4.782 11.440 1.00 91.12 111 SER A O 1
ATOM 897 N N . ASP A 1 112 ? -17.754 2.703 10.655 1.00 93.44 112 ASP A N 1
ATOM 898 C CA . ASP A 1 112 ? -18.362 1.927 11.737 1.00 93.44 112 ASP A CA 1
ATOM 899 C C . ASP A 1 112 ? -17.337 1.362 12.734 1.00 93.44 112 ASP A C 1
ATOM 901 O O . ASP A 1 112 ? -17.707 0.812 13.773 1.00 93.44 112 ASP A O 1
ATOM 905 N N . TRP A 1 113 ? -16.038 1.497 12.452 1.00 96.06 113 TRP A N 1
ATOM 906 C CA . TRP A 1 113 ? -14.992 0.895 13.275 1.00 96.06 113 TRP A CA 1
ATOM 907 C C . TRP A 1 113 ? -14.973 1.453 14.699 1.00 96.06 113 TRP A C 1
ATOM 909 O O . TRP A 1 113 ? -15.070 0.700 15.664 1.00 96.06 113 TRP A O 1
ATOM 919 N N . TYR A 1 114 ? -14.906 2.777 14.840 1.00 96.44 114 TYR A N 1
ATOM 920 C CA . TYR A 1 114 ? -14.838 3.414 16.155 1.00 96.44 114 TYR A CA 1
ATOM 921 C C . TYR A 1 114 ? -16.144 3.313 16.944 1.00 96.44 114 TYR A C 1
ATOM 923 O O . TYR A 1 114 ? -16.108 3.267 18.169 1.00 96.44 114 TYR A O 1
ATOM 931 N N . SER A 1 115 ? -17.297 3.251 16.274 1.00 95.50 115 SER A N 1
ATOM 932 C CA . SER A 1 115 ? -18.566 2.968 16.953 1.00 95.50 115 SER A CA 1
ATOM 933 C C . SER A 1 115 ? -18.640 1.519 17.427 1.00 95.50 115 SER A C 1
ATOM 935 O O . SER A 1 115 ? -19.174 1.264 18.497 1.00 95.50 115 SER A O 1
ATOM 937 N N . THR A 1 116 ? -18.070 0.580 16.665 1.00 97.19 116 THR A N 1
ATOM 938 C CA . THR A 1 116 ? -18.017 -0.837 17.053 1.00 97.19 116 THR A CA 1
ATOM 939 C C . THR A 1 116 ? -17.177 -1.032 18.309 1.00 97.19 116 THR A C 1
ATOM 941 O O . THR A 1 116 ? -17.610 -1.733 19.212 1.00 97.19 116 THR A O 1
ATOM 944 N N . LEU A 1 117 ? -16.023 -0.366 18.407 1.00 97.56 117 LEU A N 1
ATOM 945 C CA . LEU A 1 117 ? -15.150 -0.439 19.587 1.00 97.56 117 LEU A CA 1
ATOM 946 C C . LEU A 1 117 ? -15.758 0.163 20.865 1.00 97.56 117 LEU A C 1
ATOM 948 O O . LEU A 1 117 ? -15.187 -0.002 21.932 1.00 97.56 117 LEU A O 1
ATOM 952 N N . GLN A 1 118 ? -16.871 0.892 20.759 1.00 97.06 118 GLN A N 1
ATOM 953 C CA . GLN A 1 118 ? -17.564 1.512 21.894 1.00 97.06 118 GLN A CA 1
ATOM 954 C C . GLN A 1 118 ? -18.813 0.735 22.328 1.00 97.06 118 GLN A C 1
ATOM 956 O O . GLN A 1 118 ? -19.613 1.253 23.104 1.00 97.06 118 GLN A O 1
ATOM 961 N N . ARG A 1 119 ? -19.042 -0.460 21.780 1.00 97.44 119 ARG A N 1
ATOM 962 C CA . ARG A 1 119 ? -20.171 -1.304 22.175 1.00 97.44 119 ARG A CA 1
ATOM 963 C C . ARG A 1 119 ? -19.862 -2.021 23.480 1.00 97.44 119 ARG A C 1
ATOM 965 O O . ARG A 1 119 ? -18.736 -2.451 23.687 1.00 97.44 119 ARG A O 1
ATOM 972 N N . ASP A 1 120 ? -20.898 -2.261 24.274 1.00 97.31 120 ASP A N 1
ATOM 973 C CA . ASP A 1 120 ? -20.774 -2.942 25.569 1.00 97.31 120 ASP A CA 1
ATOM 974 C C . ASP A 1 120 ? -20.244 -4.383 25.456 1.00 97.31 120 ASP A C 1
ATOM 976 O O . ASP A 1 120 ? -19.690 -4.910 26.413 1.00 97.31 120 ASP A O 1
ATOM 980 N N . ASN A 1 121 ? -20.416 -5.025 24.294 1.00 98.12 121 ASN A N 1
ATOM 981 C CA . ASN A 1 121 ? -19.959 -6.391 24.028 1.00 98.12 121 ASN A CA 1
ATOM 982 C C . ASN A 1 121 ? -18.622 -6.464 23.266 1.00 98.12 121 ASN A C 1
ATOM 984 O O . ASN A 1 121 ? -18.312 -7.505 22.684 1.00 98.12 121 ASN A O 1
ATOM 988 N N . VAL A 1 122 ? -17.876 -5.356 23.174 1.00 98.31 122 VAL A N 1
ATOM 989 C CA . VAL A 1 122 ? -16.623 -5.278 22.412 1.00 98.31 122 VAL A CA 1
ATOM 990 C C . VAL A 1 122 ? -15.485 -4.775 23.289 1.00 98.31 122 VAL A C 1
ATOM 992 O O . VAL A 1 122 ? -15.502 -3.629 23.724 1.00 98.31 122 VAL A O 1
ATOM 995 N N . ASP A 1 123 ? -14.442 -5.591 23.430 1.00 97.50 123 ASP A N 1
ATOM 996 C CA . ASP A 1 123 ? -13.218 -5.219 24.139 1.00 97.50 123 ASP A CA 1
ATOM 997 C C . ASP A 1 123 ? -12.040 -5.047 23.177 1.00 97.50 123 ASP A C 1
ATOM 999 O O . ASP A 1 123 ? -11.796 -5.870 22.290 1.00 97.50 123 ASP A O 1
ATOM 1003 N N . LEU A 1 124 ? -11.264 -3.977 23.367 1.00 98.06 124 LEU A N 1
ATOM 1004 C CA . LEU A 1 124 ? -10.002 -3.752 22.660 1.00 98.06 124 LEU A CA 1
ATOM 1005 C C . LEU A 1 124 ? -8.822 -4.132 23.561 1.00 98.06 124 LEU A C 1
ATOM 1007 O O . LEU A 1 124 ? -8.494 -3.411 24.507 1.00 98.06 124 LEU A O 1
ATOM 1011 N N . ILE A 1 125 ? -8.153 -5.233 23.222 1.00 97.94 125 ILE A N 1
ATOM 1012 C CA . ILE A 1 125 ? -7.022 -5.784 23.969 1.00 97.94 125 ILE A CA 1
ATOM 1013 C C . ILE A 1 125 ? -5.712 -5.365 23.297 1.00 97.94 125 ILE A C 1
ATOM 1015 O O . ILE A 1 125 ? -5.446 -5.717 22.147 1.00 97.94 125 ILE A O 1
ATOM 1019 N N . THR A 1 126 ? -4.881 -4.603 24.011 1.00 97.38 126 THR A N 1
ATOM 1020 C CA . THR A 1 126 ? -3.579 -4.111 23.516 1.00 97.38 126 THR A CA 1
ATOM 1021 C C . THR A 1 126 ? -2.379 -4.839 24.125 1.00 97.38 126 THR A C 1
ATOM 1023 O O . THR A 1 126 ? -1.242 -4.584 23.729 1.00 97.38 126 THR A O 1
ATOM 1026 N N . SER A 1 127 ? -2.610 -5.742 25.081 1.00 97.19 127 SER A N 1
ATOM 1027 C CA . SER A 1 127 ? -1.572 -6.595 25.663 1.00 97.19 127 SER A CA 1
ATOM 1028 C C . SER A 1 127 ? -1.019 -7.566 24.615 1.00 97.19 127 SER A C 1
ATOM 1030 O O . SER A 1 127 ? -1.757 -8.112 23.792 1.00 97.19 127 SER A O 1
ATOM 1032 N N . ALA A 1 128 ? 0.298 -7.786 24.630 1.00 96.81 128 ALA A N 1
ATOM 1033 C CA . ALA A 1 128 ? 0.941 -8.695 23.687 1.00 96.81 128 ALA A CA 1
ATOM 1034 C C . ALA A 1 128 ? 0.447 -10.134 23.892 1.00 96.81 128 ALA A C 1
ATOM 1036 O O . ALA A 1 128 ? 0.328 -10.594 25.025 1.00 96.81 128 ALA A O 1
ATOM 1037 N N . ILE A 1 129 ? 0.202 -10.853 22.798 1.00 97.75 129 ILE A N 1
ATOM 1038 C CA . ILE A 1 129 ? -0.135 -12.279 22.836 1.00 97.75 129 ILE A CA 1
ATOM 1039 C C . ILE A 1 129 ? 1.136 -13.075 23.148 1.00 97.75 129 ILE A C 1
ATOM 1041 O O . ILE A 1 129 ? 2.123 -12.968 22.423 1.00 97.75 129 ILE A O 1
ATOM 1045 N N . GLU A 1 130 ? 1.099 -13.877 24.211 1.00 97.56 130 GLU A N 1
ATOM 1046 C CA . GLU A 1 130 ? 2.176 -14.795 24.594 1.00 97.56 130 GLU A CA 1
ATOM 1047 C C . GLU A 1 130 ? 2.025 -16.134 23.862 1.00 97.56 130 GLU A C 1
ATOM 1049 O O . GLU A 1 130 ? 2.975 -16.642 23.269 1.00 97.56 130 GLU A O 1
ATOM 1054 N N . SER A 1 131 ? 0.822 -16.712 23.890 1.00 97.31 131 SER A N 1
ATOM 1055 C CA . SER A 1 131 ? 0.542 -17.999 23.251 1.00 97.31 131 SER A CA 1
ATOM 1056 C C . SER A 1 131 ? -0.947 -18.201 22.985 1.00 97.31 131 SER A C 1
ATOM 1058 O O . SER A 1 131 ? -1.805 -17.557 23.589 1.00 97.31 131 SER A O 1
ATOM 1060 N N . ILE A 1 132 ? -1.243 -19.124 22.072 1.00 97.81 132 ILE A N 1
ATOM 1061 C CA . ILE A 1 132 ? -2.591 -19.650 21.856 1.00 97.81 132 ILE A CA 1
ATOM 1062 C C . ILE A 1 132 ? -2.732 -20.907 22.713 1.00 97.81 132 ILE A C 1
ATOM 1064 O O . ILE A 1 132 ? -1.868 -21.786 22.674 1.00 97.81 132 ILE A O 1
ATOM 1068 N N . THR A 1 133 ? -3.809 -20.984 23.485 1.00 97.31 133 THR A N 1
ATOM 1069 C CA . THR A 1 133 ? -4.139 -22.118 24.352 1.00 97.31 133 THR A CA 1
ATOM 1070 C C . THR A 1 133 ? -5.292 -22.922 23.741 1.00 97.31 133 THR A C 1
ATOM 1072 O O . THR A 1 133 ? -5.958 -22.454 22.817 1.00 97.31 133 THR A O 1
ATOM 1075 N N . PRO A 1 134 ? -5.587 -24.131 24.249 1.00 97.00 134 PRO A N 1
ATOM 1076 C CA . PRO A 1 134 ? -6.777 -24.871 23.830 1.00 97.00 134 PRO A CA 1
ATOM 1077 C C . PRO A 1 134 ? -8.107 -24.145 24.093 1.00 97.00 134 PRO A C 1
ATOM 1079 O O . PRO A 1 134 ? -9.112 -24.532 23.505 1.00 97.00 134 PRO A O 1
ATOM 1082 N N . ARG A 1 135 ? -8.125 -23.143 24.986 1.00 96.38 135 ARG A N 1
ATOM 1083 C CA . ARG A 1 135 ? -9.328 -22.381 25.367 1.00 96.38 135 ARG A CA 1
ATOM 1084 C C . ARG A 1 135 ? -9.390 -20.988 24.744 1.00 96.38 135 ARG A C 1
ATOM 1086 O O . ARG A 1 135 ? -10.469 -20.411 24.676 1.00 96.38 135 ARG A O 1
ATOM 1093 N N . GLY A 1 136 ? -8.254 -20.449 24.304 1.00 96.94 136 GLY A N 1
ATOM 1094 C CA . GLY A 1 136 ? -8.203 -19.148 23.655 1.00 96.94 136 GLY A CA 1
ATOM 1095 C C . GLY A 1 136 ? -6.793 -18.580 23.542 1.00 96.94 136 GLY A C 1
ATOM 1096 O O . GLY A 1 136 ? -5.917 -19.196 22.934 1.00 96.94 136 GLY A O 1
ATOM 1097 N N . VAL A 1 137 ? -6.562 -17.382 24.078 1.00 97.75 137 VAL A N 1
ATOM 1098 C CA . VAL A 1 137 ? -5.279 -16.668 23.985 1.00 97.75 137 VAL A CA 1
ATOM 1099 C C . VAL A 1 137 ? -4.815 -16.219 25.361 1.00 97.75 137 VAL A C 1
ATOM 1101 O O . VAL A 1 137 ? -5.564 -15.613 26.119 1.00 97.75 137 VAL A O 1
ATOM 1104 N N . LYS A 1 138 ? -3.539 -16.470 25.657 1.00 98.00 138 LYS A N 1
ATOM 1105 C CA . LYS A 1 138 ? -2.870 -15.931 26.838 1.00 98.00 138 LYS A CA 1
ATOM 1106 C C . LYS A 1 138 ? -2.071 -14.694 26.457 1.00 98.00 138 LYS A C 1
ATOM 1108 O O . LYS A 1 138 ? -1.247 -14.743 25.537 1.00 98.00 138 LYS A O 1
ATOM 1113 N N . THR A 1 139 ? -2.301 -13.598 27.163 1.00 98.06 139 THR A N 1
ATOM 1114 C CA . THR A 1 139 ? -1.580 -12.335 26.994 1.00 98.06 139 THR A CA 1
ATOM 1115 C C . THR A 1 139 ? -0.449 -12.197 28.014 1.00 98.06 139 THR A C 1
ATOM 1117 O O . THR A 1 139 ? -0.406 -12.872 29.042 1.00 98.06 139 THR A O 1
ATOM 1120 N N . ALA A 1 140 ? 0.514 -11.326 27.714 1.00 97.31 140 ALA A N 1
ATOM 1121 C CA . ALA A 1 140 ? 1.738 -11.144 28.495 1.00 97.31 140 ALA A CA 1
ATOM 1122 C C . ALA A 1 140 ? 1.512 -10.551 29.901 1.00 97.31 140 ALA A C 1
ATOM 1124 O O . ALA A 1 140 ? 2.399 -10.620 30.747 1.00 97.31 140 ALA A O 1
ATOM 1125 N N . ASP A 1 141 ? 0.337 -9.978 30.158 1.00 96.12 141 ASP A N 1
ATOM 1126 C CA . ASP A 1 141 ? -0.122 -9.546 31.484 1.00 96.12 141 ASP A CA 1
ATOM 1127 C C . ASP A 1 141 ? -0.650 -10.709 32.349 1.00 96.12 141 ASP A C 1
ATOM 1129 O O . ASP A 1 141 ? -1.021 -10.504 33.503 1.00 96.12 141 ASP A O 1
ATOM 1133 N N . GLY A 1 142 ? -0.639 -11.938 31.822 1.00 95.69 142 GLY A N 1
ATOM 1134 C CA . GLY A 1 142 ? -1.044 -13.149 32.529 1.00 95.69 142 GLY A CA 1
ATOM 1135 C C . GLY A 1 142 ? -2.536 -13.459 32.441 1.00 95.69 142 GLY A C 1
ATOM 1136 O O . GLY A 1 142 ? -2.965 -14.453 33.028 1.00 95.69 142 GLY A O 1
ATOM 1137 N N . VAL A 1 143 ? -3.312 -12.654 31.710 1.00 97.25 143 VAL A N 1
ATOM 1138 C CA . VAL A 1 143 ? -4.736 -12.906 31.469 1.00 97.25 143 VAL A CA 1
ATOM 1139 C C . VAL A 1 143 ? -4.892 -13.991 30.399 1.00 97.25 143 VAL A C 1
ATOM 1141 O O . VAL A 1 143 ? -4.184 -14.007 29.391 1.00 97.25 143 VAL A O 1
ATOM 1144 N N . GLU A 1 144 ? -5.806 -14.933 30.631 1.00 97.62 144 GLU A N 1
ATOM 1145 C CA . GLU A 1 144 ? -6.253 -15.880 29.609 1.00 97.62 144 GLU A CA 1
ATOM 1146 C C . GLU A 1 144 ? -7.646 -15.465 29.144 1.00 97.62 144 GLU A C 1
ATOM 1148 O O . GLU A 1 144 ? -8.594 -15.425 29.926 1.00 97.62 144 GLU A O 1
ATOM 1153 N N . HIS A 1 145 ? -7.729 -15.137 27.865 1.00 97.62 145 HIS A N 1
ATOM 1154 C CA . HIS A 1 145 ? -8.942 -14.769 27.165 1.00 97.62 145 HIS A CA 1
ATOM 1155 C C . HIS A 1 145 ? -9.532 -16.021 26.521 1.00 97.62 145 HIS A C 1
ATOM 1157 O O . HIS A 1 145 ? -8.943 -16.570 25.587 1.00 97.62 145 HIS A O 1
ATOM 1163 N N . GLU A 1 146 ? -10.658 -16.502 27.045 1.00 97.81 146 GLU A N 1
ATOM 1164 C CA . GLU A 1 146 ? -11.350 -17.687 26.533 1.00 97.81 146 GLU A CA 1
ATOM 1165 C C . GLU A 1 146 ? -12.383 -17.294 25.470 1.00 97.81 146 GLU A C 1
ATOM 1167 O O . GLU A 1 146 ? -13.138 -16.339 25.647 1.00 97.81 146 GLU A O 1
ATOM 1172 N N . PHE A 1 147 ? -12.438 -18.038 24.365 1.00 96.25 147 PHE A N 1
ATOM 1173 C CA . PHE A 1 147 ? -13.400 -17.792 23.290 1.00 96.25 147 PHE A CA 1
ATOM 1174 C C . PHE A 1 147 ? -13.688 -19.055 22.477 1.00 96.25 147 PHE A C 1
ATOM 1176 O O . PHE A 1 147 ? -12.848 -19.941 22.335 1.00 96.25 147 PHE A O 1
ATOM 1183 N N . ASP A 1 148 ? -14.873 -19.100 21.870 1.00 97.62 148 ASP A N 1
ATOM 1184 C CA . ASP A 1 148 ? -15.303 -20.231 21.040 1.00 97.62 148 ASP A CA 1
ATOM 1185 C C . ASP A 1 148 ? -14.709 -20.193 19.621 1.00 97.62 148 ASP A C 1
ATOM 1187 O O . ASP A 1 148 ? -14.586 -21.222 18.954 1.00 97.62 148 ASP A O 1
ATOM 1191 N N . VAL A 1 149 ? -14.370 -18.996 19.122 1.00 97.25 149 VAL A N 1
ATOM 1192 C CA . VAL A 1 149 ? -13.932 -18.769 17.738 1.00 97.25 149 VAL A CA 1
ATOM 1193 C C . VAL A 1 149 ? -12.775 -17.775 17.694 1.00 97.25 149 VAL A C 1
ATOM 1195 O O . VAL A 1 149 ? -12.886 -16.660 18.195 1.00 97.25 149 VAL A O 1
ATOM 1198 N N . LEU A 1 150 ? -11.695 -18.146 16.998 1.00 96.94 150 LEU A N 1
ATOM 1199 C CA . LEU A 1 150 ? -10.556 -17.271 16.709 1.00 96.94 150 LEU A CA 1
ATO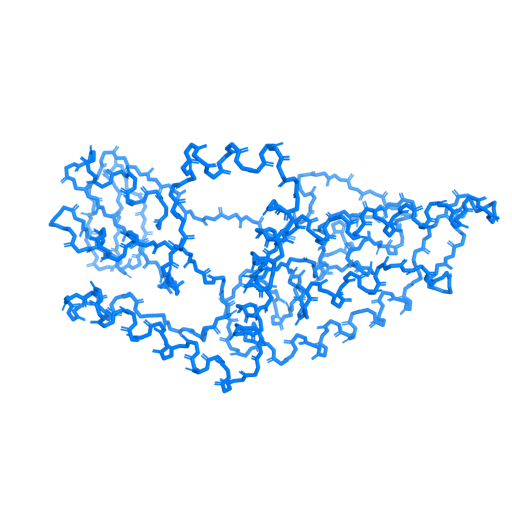M 1200 C C . LEU A 1 150 ? -10.513 -16.894 15.227 1.00 96.94 150 LEU A C 1
ATOM 1202 O O . LEU A 1 150 ? -10.433 -17.764 14.357 1.00 96.94 150 LEU A O 1
ATOM 1206 N N . VAL A 1 151 ? -10.500 -15.592 14.931 1.00 97.12 151 VAL A N 1
ATOM 1207 C CA . VAL A 1 151 ? -10.399 -15.071 13.559 1.00 97.12 151 VAL A CA 1
ATOM 1208 C C . VAL A 1 151 ? -9.026 -14.444 13.317 1.00 97.12 151 VAL A C 1
ATOM 1210 O O . VAL A 1 151 ? -8.690 -13.407 13.887 1.00 97.12 151 VAL A O 1
ATOM 1213 N N . TYR A 1 152 ? -8.247 -15.020 12.399 1.00 96.25 152 TYR A N 1
ATOM 1214 C CA . TYR A 1 152 ? -6.951 -14.471 11.991 1.00 96.25 152 TYR A CA 1
ATOM 1215 C C . TYR A 1 152 ? -7.111 -13.351 10.956 1.00 96.25 152 TYR A C 1
ATOM 1217 O O . TYR A 1 152 ? -7.179 -13.589 9.753 1.00 96.25 152 TYR A O 1
ATOM 1225 N N . ALA A 1 153 ? -7.120 -12.103 11.425 1.00 95.12 153 ALA A N 1
ATOM 1226 C CA . ALA A 1 153 ? -7.076 -10.904 10.583 1.00 95.12 153 ALA A CA 1
ATOM 1227 C C . ALA A 1 153 ? -5.637 -10.353 10.436 1.00 95.12 153 ALA A C 1
ATOM 1229 O O . ALA A 1 153 ? -5.399 -9.154 10.582 1.00 95.12 153 ALA A O 1
ATOM 1230 N N . THR A 1 154 ? -4.662 -11.235 10.186 1.00 92.38 154 THR A N 1
ATOM 1231 C CA . THR A 1 154 ? -3.214 -10.972 10.346 1.00 92.38 154 THR A CA 1
ATOM 1232 C C . THR A 1 154 ? -2.486 -10.472 9.091 1.00 92.38 154 THR A C 1
ATOM 1234 O O . THR A 1 154 ? -1.268 -10.310 9.116 1.00 92.38 154 THR A O 1
ATOM 1237 N N . GLY A 1 155 ? -3.203 -10.186 8.001 1.00 89.44 155 GLY A N 1
ATOM 1238 C CA . GLY A 1 155 ? -2.616 -9.675 6.755 1.00 89.44 155 GLY A CA 1
ATOM 1239 C C . GLY A 1 155 ? -2.023 -10.764 5.850 1.00 89.44 155 GLY A C 1
ATOM 1240 O O . GLY A 1 155 ? -2.496 -11.897 5.856 1.00 89.44 155 GLY A O 1
ATOM 1241 N N . PHE A 1 156 ? -1.019 -10.400 5.042 1.00 85.81 156 PHE A N 1
ATOM 1242 C CA . PHE A 1 156 ? -0.426 -11.241 3.989 1.00 85.81 156 PHE A CA 1
ATOM 1243 C C . PHE A 1 156 ? 1.104 -11.081 3.936 1.00 85.81 156 PHE A C 1
ATOM 1245 O O . PHE A 1 156 ? 1.617 -10.037 4.344 1.00 85.81 156 PHE A O 1
ATOM 1252 N N . SER A 1 157 ? 1.820 -12.070 3.377 1.00 79.81 157 SER A N 1
ATOM 1253 C CA . SER A 1 157 ? 3.210 -11.870 2.929 1.00 79.81 157 SER A CA 1
ATOM 1254 C C . SER A 1 157 ? 3.201 -11.060 1.632 1.00 79.81 157 SER A C 1
ATOM 1256 O O . SER A 1 157 ? 2.581 -11.470 0.652 1.00 79.81 157 SER A O 1
ATOM 1258 N N . THR A 1 158 ? 3.831 -9.885 1.635 1.00 72.06 158 THR A N 1
ATOM 1259 C CA . THR A 1 158 ? 3.778 -8.914 0.524 1.00 72.06 158 THR A CA 1
ATOM 1260 C C . THR A 1 158 ? 5.112 -8.728 -0.195 1.00 72.06 158 THR A C 1
ATOM 1262 O O . THR A 1 158 ? 5.166 -8.019 -1.198 1.00 72.06 158 THR A O 1
ATOM 1265 N N . THR A 1 159 ? 6.185 -9.341 0.307 1.00 69.06 159 THR A N 1
ATOM 1266 C CA . THR A 1 159 ? 7.538 -9.260 -0.265 1.00 69.06 159 THR A CA 1
ATOM 1267 C C . THR A 1 159 ? 7.870 -10.444 -1.167 1.00 69.06 159 THR A C 1
ATOM 1269 O O . THR A 1 159 ? 8.767 -10.341 -2.000 1.00 69.06 159 THR A O 1
ATOM 1272 N N . ASP A 1 160 ? 7.123 -11.543 -1.047 1.00 76.31 160 ASP A N 1
ATOM 1273 C CA . ASP A 1 160 ? 7.314 -12.762 -1.837 1.00 76.31 160 ASP A CA 1
ATOM 1274 C C . ASP A 1 160 ? 6.587 -12.655 -3.184 1.00 76.31 160 ASP A C 1
ATOM 1276 O O . ASP A 1 160 ? 5.628 -13.377 -3.472 1.00 76.31 160 ASP A O 1
ATOM 1280 N N . PHE A 1 161 ? 7.021 -11.706 -4.016 1.00 75.69 161 PHE A N 1
ATOM 1281 C CA . PHE A 1 161 ? 6.453 -11.504 -5.346 1.00 75.69 161 PHE A CA 1
ATOM 1282 C C . PHE A 1 161 ? 6.474 -12.814 -6.148 1.00 75.69 161 PHE A C 1
ATOM 1284 O O . PHE A 1 161 ? 7.497 -13.493 -6.226 1.00 75.69 161 PHE A O 1
ATOM 1291 N N . LEU A 1 162 ? 5.338 -13.142 -6.776 1.00 80.31 162 LEU A N 1
ATOM 1292 C CA . LEU A 1 162 ? 5.154 -14.304 -7.657 1.00 80.31 162 LEU A CA 1
ATOM 1293 C C . LEU A 1 162 ? 5.280 -15.684 -6.982 1.00 80.31 162 LEU A C 1
ATOM 1295 O O . LEU A 1 162 ? 5.213 -16.700 -7.674 1.00 80.31 162 LEU A O 1
ATOM 1299 N N . ALA A 1 163 ? 5.390 -15.765 -5.652 1.00 79.12 163 ALA A N 1
ATOM 1300 C CA . ALA A 1 163 ? 5.332 -17.048 -4.957 1.00 79.12 163 ALA A CA 1
ATOM 1301 C C . ALA A 1 163 ? 3.984 -17.767 -5.212 1.00 79.12 163 ALA A C 1
ATOM 1303 O O . ALA A 1 163 ? 2.940 -17.112 -5.255 1.00 79.12 163 ALA A O 1
ATOM 1304 N N . PRO A 1 164 ? 3.970 -19.106 -5.379 1.00 85.69 164 PRO A N 1
ATOM 1305 C CA . PRO A 1 164 ? 5.092 -20.044 -5.257 1.00 85.69 164 PRO A CA 1
ATOM 1306 C C . PRO A 1 164 ? 5.814 -20.360 -6.586 1.00 85.69 164 PRO A C 1
ATOM 1308 O O . PRO A 1 164 ? 6.518 -21.365 -6.662 1.00 85.69 164 PRO A O 1
ATOM 1311 N N . MET A 1 165 ? 5.630 -19.566 -7.646 1.00 90.31 165 MET A N 1
ATOM 1312 C CA . MET A 1 165 ? 6.198 -19.866 -8.966 1.00 90.31 165 MET A CA 1
ATOM 1313 C C . MET A 1 165 ? 7.732 -19.825 -8.954 1.00 90.31 165 MET A C 1
ATOM 1315 O O . MET A 1 165 ? 8.344 -18.979 -8.301 1.00 90.31 165 MET A O 1
ATOM 1319 N N . GLN A 1 166 ? 8.355 -20.718 -9.727 1.00 92.12 166 GLN A N 1
ATOM 1320 C CA . GLN A 1 166 ? 9.788 -20.685 -10.003 1.00 92.12 166 GLN A CA 1
ATOM 1321 C C . GLN A 1 166 ? 10.012 -20.131 -11.410 1.00 92.12 166 GLN A C 1
ATOM 1323 O O . GLN A 1 166 ? 9.675 -20.776 -12.400 1.00 92.12 166 GLN A O 1
ATOM 1328 N N . ILE A 1 167 ? 10.577 -18.928 -11.485 1.00 95.12 167 ILE A N 1
ATOM 1329 C CA . ILE A 1 167 ? 10.930 -18.265 -12.742 1.00 95.12 167 ILE A CA 1
ATOM 1330 C C . ILE A 1 167 ? 12.444 -18.354 -12.915 1.00 95.12 167 ILE A C 1
ATOM 1332 O O . ILE A 1 167 ? 13.188 -17.960 -12.014 1.00 95.12 167 ILE A O 1
ATOM 1336 N N . ILE A 1 168 ? 12.885 -18.887 -14.054 1.00 96.38 168 ILE A N 1
ATOM 1337 C CA . ILE A 1 168 ? 14.295 -19.115 -14.386 1.00 96.38 168 ILE A CA 1
ATOM 1338 C C . ILE A 1 168 ? 14.630 -18.272 -15.618 1.00 96.38 168 ILE A C 1
ATOM 1340 O O . ILE A 1 168 ? 13.942 -18.367 -16.635 1.00 96.38 168 ILE A O 1
ATOM 1344 N N . GLY A 1 169 ? 15.646 -17.426 -15.490 1.00 94.94 169 GLY A N 1
ATOM 1345 C CA . GLY A 1 169 ? 16.162 -16.545 -16.530 1.00 94.94 169 GLY A CA 1
ATOM 1346 C C . GLY A 1 169 ? 17.389 -17.126 -17.232 1.00 94.94 169 GLY A C 1
ATOM 1347 O O . GLY A 1 169 ? 17.578 -18.346 -17.307 1.00 94.94 169 GLY A O 1
ATOM 1348 N N . ARG A 1 170 ? 18.237 -16.238 -17.756 1.00 93.12 170 ARG A N 1
ATOM 1349 C CA . ARG A 1 170 ? 19.511 -16.590 -18.391 1.00 93.12 170 ARG A CA 1
ATOM 1350 C C . ARG A 1 170 ? 20.425 -17.324 -17.412 1.00 93.12 170 ARG A C 1
ATOM 1352 O O . ARG A 1 170 ? 20.383 -17.103 -16.205 1.00 93.12 170 ARG A O 1
ATOM 1359 N N . GLU A 1 171 ? 21.216 -18.245 -17.958 1.00 93.12 171 GLU A N 1
ATOM 1360 C CA . GLU A 1 171 ? 22.257 -18.987 -17.227 1.00 93.12 171 GLU A CA 1
ATOM 1361 C C . GLU A 1 171 ? 21.764 -19.714 -15.956 1.00 93.12 171 GLU A C 1
ATOM 1363 O O . GLU A 1 171 ? 22.550 -20.063 -15.080 1.00 93.12 171 GLU A O 1
ATOM 1368 N N . GLY A 1 172 ? 20.456 -19.987 -15.859 1.00 94.19 172 GLY A N 1
ATOM 1369 C CA . GLY A 1 172 ? 19.851 -20.663 -14.711 1.00 94.19 172 GLY A CA 1
ATOM 1370 C C . GLY A 1 172 ? 19.563 -19.760 -13.508 1.00 94.19 172 GLY A C 1
ATOM 1371 O O . GLY A 1 172 ? 19.125 -20.274 -12.478 1.00 94.19 172 GLY A O 1
ATOM 1372 N N . VAL A 1 173 ? 19.757 -18.441 -13.620 1.00 94.06 173 VAL A N 1
ATOM 1373 C CA . VAL A 1 173 ? 19.457 -17.483 -12.545 1.00 94.06 173 VAL A CA 1
ATOM 1374 C C . VAL A 1 173 ? 17.964 -17.515 -12.229 1.00 94.06 173 VAL A C 1
ATOM 1376 O O . VAL A 1 173 ? 17.127 -17.345 -13.118 1.00 94.06 173 VAL A O 1
ATOM 1379 N N . THR A 1 174 ? 17.599 -17.720 -10.963 1.00 95.12 174 THR A N 1
ATOM 1380 C CA . THR A 1 174 ? 16.189 -17.662 -10.564 1.00 95.12 174 THR A CA 1
ATOM 1381 C C . THR A 1 174 ? 15.781 -16.235 -10.209 1.00 95.12 174 THR A C 1
ATOM 1383 O O . THR A 1 174 ? 16.574 -15.452 -9.686 1.00 95.12 174 THR A O 1
ATOM 1386 N N . LEU A 1 175 ? 14.515 -15.880 -10.448 1.00 93.69 175 LEU A N 1
ATOM 1387 C CA . LEU A 1 175 ? 13.995 -14.557 -10.077 1.00 93.69 175 LEU A CA 1
ATOM 1388 C C . LEU A 1 175 ? 14.053 -14.325 -8.562 1.00 93.69 175 LEU A C 1
ATOM 1390 O O . LEU A 1 175 ? 14.255 -13.201 -8.110 1.00 93.69 175 LEU A O 1
ATOM 1394 N N . ARG A 1 176 ? 13.932 -15.404 -7.779 1.00 91.62 176 ARG A N 1
ATOM 1395 C CA . ARG A 1 176 ? 14.129 -15.370 -6.329 1.00 91.62 176 ARG A CA 1
ATOM 1396 C C . ARG A 1 176 ? 15.547 -14.926 -5.977 1.00 91.62 176 ARG A C 1
ATOM 1398 O O . ARG A 1 176 ? 15.688 -14.074 -5.109 1.00 91.62 176 ARG A O 1
ATOM 1405 N N . ASP A 1 177 ? 16.564 -15.459 -6.651 1.00 91.62 177 ASP A N 1
ATOM 1406 C CA . ASP A 1 177 ? 17.962 -15.080 -6.408 1.00 91.62 177 ASP A CA 1
ATOM 1407 C C . ASP A 1 177 ? 18.219 -13.630 -6.835 1.00 91.62 177 ASP A C 1
ATOM 1409 O O . ASP A 1 177 ? 18.806 -12.857 -6.079 1.00 91.62 177 ASP A O 1
ATOM 1413 N N . ALA A 1 178 ? 17.692 -13.225 -7.997 1.00 91.12 178 ALA A N 1
ATOM 1414 C CA . ALA A 1 178 ? 17.789 -11.848 -8.488 1.00 91.12 178 ALA A CA 1
ATOM 1415 C C . ALA A 1 178 ? 17.142 -10.822 -7.534 1.00 91.12 178 ALA A C 1
ATOM 1417 O O . ALA A 1 178 ? 17.580 -9.675 -7.457 1.00 91.12 178 ALA A O 1
ATOM 1418 N N . TRP A 1 179 ? 16.113 -11.227 -6.786 1.00 91.62 179 TRP A N 1
ATOM 1419 C CA . TRP A 1 179 ? 15.398 -10.387 -5.822 1.00 91.62 179 TRP A CA 1
ATOM 1420 C C . TRP A 1 179 ? 15.772 -10.636 -4.357 1.00 91.62 179 TRP A C 1
ATOM 1422 O O . TRP A 1 179 ? 15.219 -9.965 -3.485 1.00 91.62 179 TRP A O 1
ATOM 1432 N N . ALA A 1 180 ? 16.721 -11.533 -4.071 1.00 86.50 180 ALA A N 1
ATOM 1433 C CA . ALA A 1 180 ? 17.048 -11.967 -2.711 1.00 86.50 180 ALA A CA 1
ATOM 1434 C C . ALA A 1 180 ? 17.457 -10.807 -1.789 1.00 86.50 180 ALA A C 1
ATOM 1436 O O . ALA A 1 180 ? 17.077 -10.775 -0.621 1.00 86.50 180 ALA A O 1
ATOM 1437 N N . THR A 1 181 ? 18.205 -9.835 -2.320 1.00 84.25 181 THR A N 1
ATOM 1438 C CA . THR A 1 181 ? 18.595 -8.633 -1.568 1.00 84.25 181 THR A CA 1
ATOM 1439 C C . THR A 1 181 ? 17.499 -7.573 -1.601 1.00 84.25 181 THR A C 1
ATOM 1441 O O . THR A 1 181 ? 17.181 -6.963 -0.580 1.00 84.25 181 THR A O 1
ATOM 1444 N N . ARG A 1 182 ? 16.949 -7.307 -2.791 1.00 86.88 182 ARG A N 1
ATOM 1445 C CA . ARG A 1 182 ? 15.944 -6.268 -3.017 1.00 86.88 182 ARG A CA 1
ATOM 1446 C C . ARG A 1 182 ? 15.145 -6.574 -4.288 1.00 86.88 182 ARG A C 1
ATOM 1448 O O . ARG A 1 182 ? 15.727 -6.527 -5.373 1.00 86.88 182 ARG A O 1
ATOM 1455 N N . PRO A 1 183 ? 13.826 -6.807 -4.192 1.00 91.06 183 PRO A N 1
ATOM 1456 C CA . PRO A 1 183 ? 12.977 -6.893 -5.370 1.00 91.06 183 PRO A CA 1
ATOM 1457 C C . PRO A 1 183 ? 13.011 -5.587 -6.167 1.00 91.06 183 PRO A C 1
ATOM 1459 O O . PRO A 1 183 ? 12.722 -4.520 -5.627 1.00 91.06 183 PRO A O 1
ATOM 1462 N N . LEU A 1 184 ? 13.375 -5.676 -7.447 1.00 92.31 184 LEU A N 1
ATOM 1463 C CA . LEU A 1 184 ? 13.469 -4.543 -8.366 1.00 92.31 184 LEU A CA 1
ATOM 1464 C C . LEU A 1 184 ? 13.088 -4.964 -9.787 1.00 92.31 184 LEU A C 1
ATOM 1466 O O . LEU A 1 184 ? 13.481 -6.023 -10.273 1.00 92.31 184 LEU A O 1
ATOM 1470 N N . ALA A 1 185 ? 12.354 -4.093 -10.470 1.00 96.38 185 ALA A N 1
ATOM 1471 C CA . ALA A 1 185 ? 12.053 -4.216 -11.889 1.00 96.38 185 ALA A CA 1
ATOM 1472 C C . ALA A 1 185 ? 12.026 -2.817 -12.508 1.00 96.38 185 ALA A C 1
ATOM 1474 O O . ALA A 1 185 ? 11.503 -1.878 -11.905 1.00 96.38 185 ALA A O 1
ATOM 1475 N N . HIS A 1 186 ? 12.568 -2.659 -13.714 1.00 97.69 186 HIS A N 1
ATOM 1476 C CA . HIS A 1 186 ? 12.531 -1.388 -14.428 1.00 97.69 186 HIS A CA 1
ATOM 1477 C C . HIS A 1 186 ? 11.079 -1.054 -14.762 1.00 97.69 186 HIS A C 1
ATOM 1479 O O . HIS A 1 186 ? 10.342 -1.903 -15.277 1.00 97.69 186 HIS A O 1
ATOM 1485 N N . ARG A 1 187 ? 10.650 0.162 -14.399 1.00 96.88 187 ARG A N 1
ATOM 1486 C CA . ARG A 1 187 ? 9.237 0.588 -14.402 1.00 96.88 187 ARG A CA 1
ATOM 1487 C C . ARG A 1 187 ? 8.312 -0.315 -13.570 1.00 96.88 187 ARG A C 1
ATOM 1489 O O . ARG A 1 187 ? 7.098 -0.197 -13.690 1.00 96.88 187 ARG A O 1
ATOM 1496 N N . GLY A 1 188 ? 8.853 -1.213 -12.744 1.00 96.44 188 GLY A N 1
ATOM 1497 C CA . GLY A 1 188 ? 8.098 -2.272 -12.075 1.00 96.44 188 GLY A CA 1
ATOM 1498 C C . GLY A 1 188 ? 7.605 -3.394 -13.000 1.00 96.44 188 GLY A C 1
ATOM 1499 O O . GLY A 1 188 ? 6.714 -4.138 -12.601 1.00 96.44 188 GLY A O 1
ATOM 1500 N N . VAL A 1 189 ? 8.144 -3.489 -14.226 1.00 97.88 189 VAL A N 1
ATOM 1501 C CA . VAL A 1 189 ? 7.645 -4.381 -15.288 1.00 97.88 189 VAL A CA 1
ATOM 1502 C C . VAL A 1 189 ? 8.698 -5.366 -15.793 1.00 97.88 189 VAL A C 1
ATOM 1504 O O . VAL A 1 189 ? 8.424 -6.559 -15.863 1.00 97.88 189 VAL A O 1
ATOM 1507 N N . THR A 1 190 ? 9.893 -4.900 -16.160 1.00 97.62 190 THR A N 1
ATOM 1508 C CA . THR A 1 190 ? 10.926 -5.745 -16.797 1.00 97.62 190 THR A CA 1
ATOM 1509 C C . THR A 1 190 ? 12.128 -5.953 -15.883 1.00 97.62 190 THR A C 1
ATOM 1511 O O . THR A 1 190 ? 12.546 -5.015 -15.204 1.00 97.62 190 THR A O 1
ATOM 1514 N N . VAL A 1 191 ? 12.717 -7.151 -15.897 1.00 96.69 191 VAL A N 1
ATOM 1515 C CA . VAL A 1 191 ? 13.851 -7.534 -15.036 1.00 96.69 191 VAL A CA 1
ATOM 1516 C C . VAL A 1 191 ? 15.037 -7.961 -15.919 1.00 96.69 191 VAL A C 1
ATOM 1518 O O . VAL A 1 191 ? 14.818 -8.753 -16.838 1.00 96.69 191 VAL A O 1
ATOM 1521 N N . PRO A 1 192 ? 16.265 -7.443 -15.703 1.00 95.62 192 PRO A N 1
ATOM 1522 C CA . PRO A 1 192 ? 17.463 -7.923 -16.402 1.00 95.62 192 PRO A CA 1
ATOM 1523 C C . PRO A 1 192 ? 17.672 -9.424 -16.193 1.00 95.62 192 PRO A C 1
ATOM 1525 O O . PRO A 1 192 ? 17.312 -9.928 -15.134 1.00 95.62 192 PRO A O 1
ATOM 1528 N N . GLU A 1 193 ? 18.266 -10.119 -17.162 1.00 95.25 193 GLU A N 1
ATOM 1529 C CA . GLU A 1 193 ? 18.460 -11.579 -17.196 1.00 95.25 193 GLU A CA 1
ATOM 1530 C C . GLU A 1 193 ? 17.174 -12.399 -17.412 1.00 95.25 193 GLU A C 1
ATOM 1532 O O . GLU A 1 193 ? 17.225 -13.627 -17.501 1.00 95.25 193 GLU A O 1
ATOM 1537 N N . PHE A 1 194 ? 16.013 -11.751 -17.564 1.00 96.75 194 PHE A N 1
ATOM 1538 C CA . PHE A 1 194 ? 14.729 -12.400 -17.860 1.00 96.75 194 PHE A CA 1
ATOM 1539 C C . PHE A 1 194 ? 14.146 -11.860 -19.180 1.00 96.75 194 PHE A C 1
ATOM 1541 O O . PHE A 1 194 ? 13.200 -11.065 -19.172 1.00 96.75 194 PHE A O 1
ATOM 1548 N N . PRO A 1 195 ? 14.699 -12.253 -20.343 1.00 96.25 195 PRO A N 1
ATOM 1549 C CA . PRO A 1 195 ? 14.209 -11.788 -21.637 1.00 96.25 195 PRO A CA 1
ATOM 1550 C C . PRO A 1 195 ? 12.758 -12.222 -21.876 1.00 96.25 195 PRO A C 1
ATOM 1552 O O . PRO A 1 195 ? 12.365 -13.335 -21.526 1.00 96.25 195 PRO A O 1
ATOM 1555 N N . ASN A 1 196 ? 11.956 -11.348 -22.495 1.00 96.00 196 ASN A N 1
ATOM 1556 C CA . ASN A 1 196 ? 10.525 -11.567 -22.775 1.00 96.00 196 ASN A CA 1
ATOM 1557 C C . ASN A 1 196 ? 9.647 -11.850 -21.540 1.00 96.00 196 ASN A C 1
ATOM 1559 O O . ASN A 1 196 ? 8.500 -12.282 -21.680 1.00 96.00 196 ASN A O 1
ATOM 1563 N N . PHE A 1 197 ? 10.153 -11.583 -20.338 1.00 96.56 197 PHE A N 1
ATOM 1564 C CA . PHE A 1 197 ? 9.399 -11.697 -19.101 1.00 96.56 197 PHE A CA 1
ATOM 1565 C C . PHE A 1 197 ? 8.908 -10.319 -18.645 1.00 96.56 197 PHE A C 1
ATOM 1567 O O . PHE A 1 197 ? 9.687 -9.375 -18.495 1.00 96.56 197 PHE A O 1
ATOM 1574 N N . PHE A 1 198 ? 7.602 -10.214 -18.402 1.00 96.81 198 PHE A N 1
ATOM 1575 C CA . PHE A 1 198 ? 6.954 -8.997 -17.923 1.00 96.81 198 PHE A CA 1
ATOM 1576 C C . PHE A 1 198 ? 6.167 -9.303 -16.652 1.00 96.81 198 PHE A C 1
ATOM 1578 O O . PHE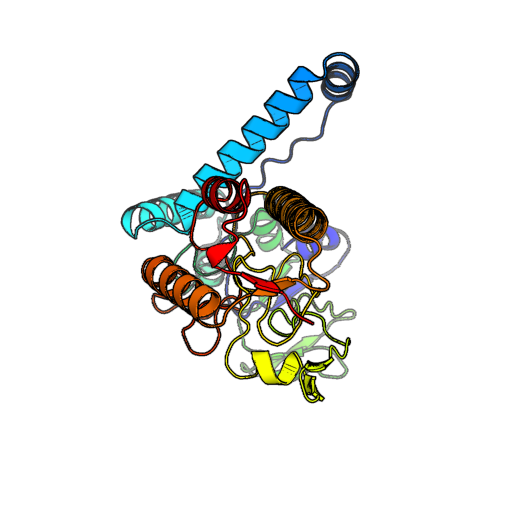 A 1 198 ? 5.309 -10.187 -16.640 1.00 96.81 198 PHE A O 1
ATOM 1585 N N . VAL A 1 199 ? 6.429 -8.542 -15.597 1.00 95.62 199 VAL A N 1
ATOM 1586 C CA . VAL A 1 199 ? 5.682 -8.592 -14.342 1.00 95.62 199 VAL A CA 1
ATOM 1587 C C . VAL A 1 199 ? 4.655 -7.470 -14.350 1.00 95.62 199 VAL A C 1
ATOM 1589 O O . VAL A 1 199 ? 4.978 -6.316 -14.616 1.00 95.62 199 VAL A O 1
ATOM 1592 N N . LEU A 1 200 ? 3.404 -7.799 -14.048 1.00 95.44 200 LEU A N 1
ATOM 1593 C CA . LEU A 1 200 ? 2.401 -6.798 -13.704 1.00 95.44 200 LEU A CA 1
ATOM 1594 C C . LEU A 1 200 ? 2.319 -6.700 -12.188 1.00 95.44 200 LEU A C 1
ATOM 1596 O O . LEU A 1 200 ? 2.448 -7.705 -11.491 1.00 95.44 200 LEU A O 1
ATOM 1600 N N . TYR A 1 201 ? 2.101 -5.488 -11.691 1.00 93.81 201 TYR A N 1
ATOM 1601 C CA . TYR A 1 201 ? 2.118 -5.177 -10.267 1.00 93.81 201 TYR A CA 1
ATOM 1602 C C . TYR A 1 201 ? 3.427 -5.602 -9.573 1.00 93.81 201 TYR A C 1
ATOM 1604 O O . TYR A 1 201 ? 3.429 -6.127 -8.461 1.00 93.81 201 TYR A O 1
ATOM 1612 N N . GLY A 1 202 ? 4.554 -5.400 -10.263 1.00 94.00 202 GLY A N 1
ATOM 1613 C CA . GLY A 1 202 ? 5.878 -5.701 -9.731 1.00 94.00 202 GLY A CA 1
ATOM 1614 C C . GLY A 1 202 ? 6.340 -4.726 -8.637 1.00 94.00 202 GLY A C 1
ATOM 1615 O O . GLY A 1 202 ? 5.594 -3.827 -8.226 1.00 94.00 202 GLY A O 1
ATOM 1616 N N . PRO A 1 203 ? 7.591 -4.876 -8.173 1.00 93.56 203 PRO A N 1
ATOM 1617 C CA . PRO A 1 203 ? 8.173 -4.028 -7.136 1.00 93.56 203 PRO A CA 1
ATOM 1618 C C . PRO A 1 203 ? 8.026 -2.530 -7.430 1.00 93.56 203 PRO A C 1
ATOM 1620 O O . PRO A 1 203 ? 8.120 -2.098 -8.580 1.00 93.56 203 PRO A O 1
ATOM 1623 N N . ASN A 1 204 ? 7.81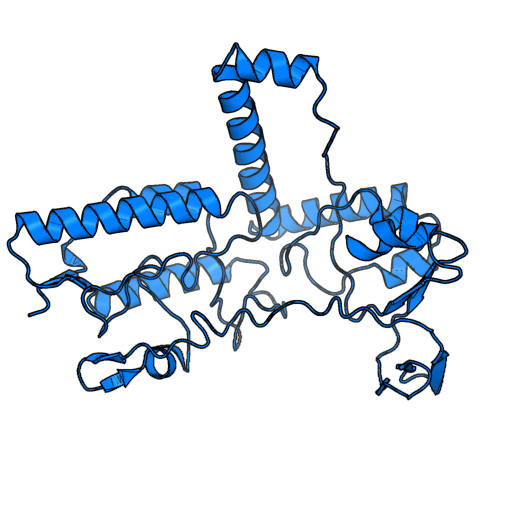0 -1.735 -6.379 1.00 93.62 204 ASN A N 1
ATOM 1624 C CA . ASN A 1 204 ? 7.651 -0.275 -6.441 1.00 93.62 204 ASN A CA 1
ATOM 1625 C C . ASN A 1 204 ? 6.470 0.242 -7.292 1.00 93.62 204 ASN A C 1
ATOM 1627 O O . ASN A 1 204 ? 6.517 1.369 -7.786 1.00 93.62 204 ASN A O 1
ATOM 1631 N N . THR A 1 205 ? 5.403 -0.549 -7.458 1.00 94.31 205 THR A N 1
ATOM 1632 C CA . THR A 1 205 ? 4.198 -0.142 -8.219 1.00 94.31 205 THR A CA 1
ATOM 1633 C C . THR A 1 205 ? 2.917 -0.107 -7.393 1.00 94.31 205 THR A C 1
ATOM 1635 O O . THR A 1 205 ? 1.872 0.321 -7.885 1.00 94.31 205 THR A O 1
ATOM 1638 N N . ASN A 1 206 ? 2.983 -0.508 -6.121 1.00 92.81 206 ASN A N 1
ATOM 1639 C CA . ASN A 1 206 ? 1.849 -0.411 -5.218 1.00 92.81 206 ASN A CA 1
ATOM 1640 C C . ASN A 1 206 ? 1.530 1.026 -4.823 1.00 92.81 206 ASN A C 1
ATOM 1642 O O . ASN A 1 206 ? 2.393 1.897 -4.810 1.00 92.81 206 ASN A O 1
ATOM 1646 N N . LEU A 1 207 ? 0.271 1.269 -4.473 1.00 88.31 207 LEU A N 1
ATOM 1647 C CA . LEU A 1 207 ? -0.182 2.568 -4.013 1.00 88.31 207 LEU A CA 1
ATOM 1648 C C . LEU A 1 207 ? -0.784 2.460 -2.611 1.00 88.31 207 LEU A C 1
ATOM 1650 O O . LEU A 1 207 ? -1.579 1.569 -2.311 1.00 88.31 207 LEU A O 1
ATOM 1654 N N . GLY A 1 208 ? -0.471 3.443 -1.765 1.00 77.25 208 GLY A N 1
ATOM 1655 C CA . GLY A 1 208 ? -1.184 3.660 -0.501 1.00 77.25 208 GLY A CA 1
ATOM 1656 C C . GLY A 1 208 ? -2.566 4.308 -0.682 1.00 77.25 208 GLY A C 1
ATOM 1657 O O . GLY A 1 208 ? -3.333 4.393 0.275 1.00 77.25 208 GLY A O 1
ATOM 1658 N N . SER A 1 209 ? -2.886 4.771 -1.895 1.00 80.94 209 SER A N 1
ATOM 1659 C CA . SER A 1 209 ? -4.089 5.536 -2.252 1.00 80.94 209 SER A CA 1
ATOM 1660 C C . SER A 1 209 ? -4.464 5.317 -3.727 1.00 80.94 209 SER A C 1
ATOM 1662 O O . SER A 1 209 ? -3.697 4.727 -4.477 1.00 80.94 209 SER A O 1
ATOM 1664 N N . ASN A 1 210 ? -5.633 5.791 -4.162 1.00 88.50 210 ASN A N 1
ATOM 1665 C CA . ASN A 1 210 ? -6.112 5.647 -5.544 1.00 88.50 210 ASN A CA 1
ATOM 1666 C C . ASN A 1 210 ? -6.239 4.172 -6.020 1.00 88.50 210 ASN A C 1
ATOM 1668 O O . ASN A 1 210 ? -6.358 3.248 -5.210 1.00 88.50 210 ASN A O 1
ATOM 1672 N N . SER A 1 211 ? -6.338 3.954 -7.335 1.00 91.19 211 SER A N 1
ATOM 1673 C CA . SER A 1 211 ? -6.713 2.678 -7.948 1.00 91.19 211 SER A CA 1
ATOM 1674 C C . SER A 1 211 ? -5.518 1.924 -8.524 1.00 91.19 211 SER A C 1
ATOM 1676 O O . SER A 1 211 ? -4.873 2.392 -9.463 1.00 91.19 211 SER A O 1
ATOM 1678 N N . ILE A 1 212 ? -5.297 0.695 -8.048 1.00 93.94 212 ILE A N 1
ATOM 1679 C CA . ILE A 1 212 ? -4.277 -0.189 -8.626 1.00 93.94 212 ILE A CA 1
ATOM 1680 C C . ILE A 1 212 ? -4.604 -0.604 -10.066 1.00 93.94 212 ILE A C 1
ATOM 1682 O O . ILE A 1 212 ? -3.700 -0.850 -10.859 1.00 93.94 212 ILE A O 1
ATOM 1686 N N . LEU A 1 213 ? -5.889 -0.611 -10.444 1.00 94.25 213 LEU A N 1
ATOM 1687 C CA . LEU A 1 213 ? -6.297 -0.913 -11.818 1.00 94.25 213 LEU A CA 1
ATOM 1688 C C . LEU A 1 213 ? -5.706 0.091 -12.810 1.00 94.25 213 LEU A C 1
ATOM 1690 O O . LEU A 1 213 ? -5.290 -0.303 -13.889 1.00 94.25 213 LEU A O 1
ATOM 1694 N N . PHE A 1 214 ? -5.592 1.365 -12.427 1.00 94.50 214 PHE A N 1
ATOM 1695 C CA . PHE A 1 214 ? -5.005 2.388 -13.292 1.00 94.50 214 PHE A CA 1
ATOM 1696 C C . PHE A 1 214 ? -3.494 2.175 -13.510 1.00 94.50 214 PHE A C 1
ATOM 1698 O O . PHE A 1 214 ? -2.976 2.388 -14.611 1.00 94.50 214 PHE A O 1
ATOM 1705 N N . MET A 1 215 ? -2.790 1.691 -12.479 1.00 96.12 215 MET A N 1
ATOM 1706 C CA . MET A 1 215 ? -1.381 1.292 -12.586 1.00 96.12 215 MET A CA 1
ATOM 1707 C C . MET A 1 215 ? -1.233 0.097 -13.533 1.00 96.12 215 MET A C 1
ATOM 1709 O O . MET A 1 215 ? -0.416 0.137 -14.451 1.00 96.12 215 MET A O 1
ATOM 1713 N N . LEU A 1 216 ? -2.071 -0.930 -13.355 1.00 97.31 216 LEU A N 1
ATOM 1714 C CA . LEU A 1 216 ? -2.089 -2.135 -14.188 1.00 97.31 216 LEU A CA 1
ATOM 1715 C C . LEU A 1 216 ? -2.415 -1.828 -15.653 1.00 97.31 216 LEU A C 1
ATOM 1717 O O . LEU A 1 216 ? -1.728 -2.317 -16.543 1.00 97.31 216 LEU A O 1
ATOM 1721 N N . GLU A 1 217 ? -3.416 -0.990 -15.924 1.00 96.88 217 GLU A N 1
ATOM 1722 C CA . GLU A 1 217 ? -3.754 -0.557 -17.286 1.00 96.88 217 GLU A CA 1
ATOM 1723 C C . GLU A 1 217 ? -2.568 0.152 -17.957 1.00 96.88 217 GLU A C 1
ATOM 1725 O O . GLU A 1 217 ? -2.279 -0.105 -19.128 1.00 96.88 217 GLU A O 1
ATOM 1730 N N . SER A 1 218 ? -1.832 0.981 -17.207 1.00 97.44 218 SER A N 1
ATOM 1731 C CA . SER A 1 218 ? -0.615 1.638 -17.702 1.00 97.44 218 SER A CA 1
ATOM 1732 C C . SER A 1 218 ? 0.503 0.630 -17.998 1.00 97.44 218 SER A C 1
ATOM 1734 O O . SER A 1 218 ? 1.149 0.722 -19.041 1.00 97.44 218 SER A O 1
ATOM 1736 N N . GLN A 1 219 ? 0.700 -0.373 -17.136 1.00 98.19 219 GLN A N 1
ATOM 1737 C CA . GLN A 1 219 ? 1.668 -1.456 -17.358 1.00 98.19 219 GLN A CA 1
ATOM 1738 C C . GLN A 1 219 ? 1.313 -2.313 -18.571 1.00 98.19 219 GLN A C 1
ATOM 1740 O O . GLN A 1 219 ? 2.180 -2.593 -19.393 1.00 98.19 219 GLN A O 1
ATOM 1745 N N . ILE A 1 220 ? 0.042 -2.678 -18.737 1.00 98.19 220 ILE A N 1
ATOM 1746 C CA . ILE A 1 220 ? -0.431 -3.459 -19.886 1.00 98.19 220 ILE A CA 1
ATOM 1747 C C . ILE A 1 220 ? -0.187 -2.694 -21.191 1.00 98.19 220 ILE A C 1
ATOM 1749 O O . ILE A 1 220 ? 0.312 -3.270 -22.159 1.00 98.19 220 ILE A O 1
ATOM 1753 N N . GLN A 1 221 ? -0.491 -1.391 -21.223 1.00 97.69 221 GLN A N 1
ATOM 1754 C CA . GLN A 1 221 ? -0.205 -0.548 -22.388 1.00 97.69 221 GLN A CA 1
ATOM 1755 C C . GLN A 1 221 ? 1.296 -0.478 -22.685 1.00 97.69 221 GLN A C 1
ATOM 1757 O O . GLN A 1 221 ? 1.698 -0.620 -23.839 1.00 97.69 221 GLN A O 1
ATOM 1762 N N . TYR A 1 222 ? 2.125 -0.320 -21.653 1.00 98.25 222 TYR A N 1
ATOM 1763 C CA . TYR A 1 222 ? 3.579 -0.290 -21.788 1.00 98.25 222 TYR A CA 1
ATOM 1764 C C . TYR A 1 222 ? 4.147 -1.601 -22.347 1.00 98.25 222 TYR A C 1
ATOM 1766 O O . TYR A 1 222 ? 4.921 -1.577 -23.304 1.00 98.25 222 TYR A O 1
ATOM 1774 N N . VAL A 1 223 ? 3.703 -2.748 -21.823 1.00 98.19 223 VAL A N 1
ATOM 1775 C CA . VAL A 1 223 ? 4.074 -4.078 -22.334 1.00 98.19 223 VAL A CA 1
ATOM 1776 C C . VAL A 1 223 ? 3.648 -4.233 -23.795 1.00 98.19 223 VAL A C 1
ATOM 1778 O O . VAL A 1 223 ? 4.450 -4.649 -24.628 1.00 98.19 223 VAL A O 1
ATOM 1781 N N . ALA A 1 224 ? 2.426 -3.824 -24.150 1.00 97.38 224 ALA A N 1
ATOM 1782 C CA . ALA A 1 224 ? 1.966 -3.871 -25.537 1.00 97.38 224 ALA A CA 1
ATOM 1783 C C . ALA A 1 224 ? 2.823 -2.995 -26.472 1.00 97.38 224 ALA A C 1
ATOM 1785 O O . ALA A 1 224 ? 3.100 -3.393 -27.604 1.00 97.38 224 ALA A O 1
ATOM 1786 N N . HIS A 1 225 ? 3.268 -1.819 -26.017 1.00 96.94 225 HIS A N 1
ATOM 1787 C CA . HIS A 1 225 ? 4.191 -0.972 -26.775 1.00 96.94 225 HIS A CA 1
ATOM 1788 C C . HIS A 1 225 ? 5.574 -1.615 -26.937 1.00 96.94 225 HIS A C 1
ATOM 1790 O O . HIS A 1 225 ? 6.119 -1.574 -28.037 1.00 96.94 225 HIS A O 1
ATOM 1796 N N . LEU A 1 226 ? 6.115 -2.244 -25.888 1.00 97.38 226 LEU A N 1
ATOM 1797 C CA . LEU A 1 226 ? 7.385 -2.978 -25.941 1.00 97.38 226 LEU A CA 1
ATOM 1798 C C . LEU A 1 226 ? 7.327 -4.123 -26.957 1.00 97.38 226 LEU A C 1
ATOM 1800 O O . LEU A 1 226 ? 8.204 -4.233 -27.811 1.00 97.38 226 LEU A O 1
ATOM 1804 N N . MET A 1 227 ? 6.265 -4.932 -26.907 1.00 96.38 227 MET A N 1
ATOM 1805 C CA . MET A 1 227 ? 6.070 -6.059 -27.823 1.00 96.38 227 MET A CA 1
ATOM 1806 C C . MET A 1 227 ? 5.955 -5.604 -29.282 1.00 96.38 227 MET A C 1
ATOM 1808 O O . MET A 1 227 ? 6.594 -6.185 -30.155 1.00 96.38 227 MET A O 1
ATOM 1812 N N . ARG A 1 228 ? 5.186 -4.538 -29.554 1.00 96.19 228 ARG A N 1
ATOM 1813 C CA . ARG A 1 228 ? 5.098 -3.953 -30.904 1.00 96.19 228 ARG A CA 1
ATOM 1814 C C . ARG A 1 228 ? 6.451 -3.431 -31.375 1.00 96.19 228 ARG A C 1
ATOM 1816 O O . ARG A 1 228 ? 6.877 -3.756 -32.472 1.00 96.19 228 ARG A O 1
ATOM 1823 N N . ALA A 1 229 ? 7.157 -2.687 -30.527 1.00 95.44 229 ALA A N 1
ATOM 1824 C CA . ALA A 1 229 ? 8.446 -2.108 -30.880 1.00 95.44 229 ALA A CA 1
ATOM 1825 C C . ALA A 1 229 ? 9.536 -3.154 -31.164 1.00 95.44 229 ALA A C 1
ATOM 1827 O O . ALA A 1 229 ? 10.390 -2.901 -32.017 1.00 95.44 229 ALA A O 1
ATOM 1828 N N . ALA A 1 230 ? 9.512 -4.287 -30.452 1.00 95.12 230 ALA A N 1
ATOM 1829 C CA . ALA A 1 230 ? 10.382 -5.431 -30.705 1.00 95.12 230 ALA A CA 1
ATOM 1830 C C . ALA A 1 230 ? 10.034 -6.109 -32.040 1.00 95.12 230 ALA A C 1
ATOM 1832 O O . ALA A 1 230 ? 10.927 -6.348 -32.850 1.00 95.12 230 ALA A O 1
ATOM 1833 N N . ASN A 1 231 ? 8.741 -6.334 -32.298 1.00 95.50 231 ASN A N 1
ATOM 1834 C CA . ASN A 1 231 ? 8.257 -6.895 -33.559 1.00 95.50 231 ASN A CA 1
ATOM 1835 C C . ASN A 1 231 ? 8.638 -6.019 -34.765 1.00 95.50 231 ASN A C 1
ATOM 1837 O O . ASN A 1 231 ? 9.174 -6.527 -35.739 1.00 95.50 231 ASN A O 1
ATOM 1841 N N . ASP A 1 232 ? 8.444 -4.701 -34.677 1.00 96.25 232 ASP A N 1
ATOM 1842 C CA . ASP A 1 232 ? 8.767 -3.752 -35.756 1.00 96.25 232 ASP A CA 1
ATOM 1843 C C . ASP A 1 232 ? 10.275 -3.669 -36.074 1.00 96.25 232 ASP A C 1
ATOM 1845 O O . ASP A 1 232 ? 10.668 -3.077 -37.078 1.00 96.25 232 ASP A O 1
ATOM 1849 N N . ARG A 1 233 ? 11.133 -4.211 -35.199 1.00 95.75 233 ARG A N 1
ATOM 1850 C CA . ARG A 1 233 ? 12.600 -4.229 -35.337 1.00 95.75 233 ARG A CA 1
ATOM 1851 C C . ARG A 1 233 ? 13.163 -5.620 -35.603 1.00 95.75 233 ARG A C 1
ATOM 1853 O O . ARG A 1 233 ? 14.383 -5.777 -35.564 1.00 95.75 233 ARG A O 1
ATOM 1860 N N . ASP A 1 234 ? 12.301 -6.616 -35.799 1.00 95.69 234 ASP A N 1
ATOM 1861 C CA . ASP A 1 234 ? 12.682 -8.025 -35.920 1.00 95.69 234 ASP A CA 1
ATOM 1862 C C . ASP A 1 234 ? 13.541 -8.523 -34.735 1.00 95.69 234 ASP A C 1
ATOM 1864 O O . ASP A 1 234 ? 14.427 -9.372 -34.881 1.00 95.69 234 ASP A O 1
ATOM 1868 N N . TRP A 1 235 ? 13.306 -7.983 -33.532 1.00 96.75 235 TRP A N 1
ATOM 1869 C CA . TRP A 1 235 ? 13.963 -8.464 -32.316 1.00 96.75 235 TRP A CA 1
ATOM 1870 C C . TRP A 1 235 ? 13.359 -9.805 -31.896 1.00 96.75 235 TRP A C 1
ATOM 1872 O O . TRP A 1 235 ? 12.141 -9.969 -31.856 1.00 96.75 235 TRP A O 1
ATOM 1882 N N . ARG A 1 236 ? 14.218 -10.770 -31.549 1.00 93.19 236 ARG A N 1
ATOM 1883 C CA . ARG A 1 236 ? 13.789 -12.105 -31.089 1.00 93.19 236 ARG A CA 1
ATOM 1884 C C . ARG A 1 236 ? 13.383 -12.108 -29.623 1.00 93.19 236 ARG A C 1
ATOM 1886 O O . ARG A 1 236 ? 12.566 -12.923 -29.195 1.00 93.19 236 ARG A O 1
ATOM 1893 N N . GLY A 1 237 ? 13.932 -11.171 -28.870 1.00 93.25 237 GLY A N 1
ATOM 1894 C CA . GLY A 1 237 ? 13.563 -10.945 -27.495 1.00 93.25 237 GLY A CA 1
ATOM 1895 C C . GLY A 1 237 ? 13.838 -9.515 -27.091 1.00 93.25 237 GLY A C 1
ATOM 1896 O O . GLY A 1 237 ? 14.656 -8.823 -27.698 1.00 93.25 237 GLY A O 1
ATOM 1897 N N . ILE A 1 238 ? 13.141 -9.076 -26.056 1.00 96.19 238 ILE A N 1
ATOM 1898 C CA . ILE A 1 238 ? 13.368 -7.784 -25.432 1.00 96.19 238 ILE A CA 1
ATOM 1899 C C . ILE A 1 238 ? 13.828 -7.989 -23.999 1.00 96.19 238 ILE A C 1
ATOM 1901 O O . ILE A 1 238 ? 13.212 -8.717 -23.219 1.00 96.19 238 ILE A O 1
ATOM 1905 N N . GLU A 1 239 ? 14.936 -7.342 -23.670 1.00 96.75 239 GLU A N 1
ATOM 1906 C CA . GLU A 1 239 ? 15.552 -7.413 -22.356 1.00 96.75 239 GLU A CA 1
ATOM 1907 C C . GLU A 1 239 ? 15.972 -6.016 -21.918 1.00 96.75 239 GLU A C 1
ATOM 1909 O O . GLU A 1 239 ? 16.513 -5.236 -22.709 1.00 96.75 239 GLU A O 1
ATOM 1914 N N . VAL A 1 240 ? 15.668 -5.674 -20.668 1.00 97.81 240 VAL A N 1
ATOM 1915 C CA . VAL A 1 240 ? 16.046 -4.378 -20.111 1.00 97.81 240 VAL A CA 1
ATOM 1916 C C . VAL A 1 240 ? 17.521 -4.385 -19.729 1.00 97.81 240 VAL A C 1
ATOM 1918 O O . VAL A 1 240 ? 18.020 -5.337 -19.133 1.00 97.81 240 VAL A O 1
ATOM 1921 N N . LYS A 1 241 ? 18.227 -3.304 -20.054 1.00 97.75 241 LYS A N 1
ATOM 1922 C CA . LYS A 1 241 ? 19.640 -3.148 -19.711 1.00 97.75 241 LYS A CA 1
ATOM 1923 C C . LYS A 1 241 ? 19.806 -2.915 -18.202 1.00 97.75 241 LYS A C 1
ATOM 1925 O O . LYS A 1 241 ? 19.042 -2.129 -17.635 1.00 97.75 241 LYS A O 1
ATOM 1930 N N . PRO A 1 242 ? 20.857 -3.462 -17.564 1.00 96.25 242 PRO A N 1
ATOM 1931 C CA . PRO A 1 242 ? 21.151 -3.199 -16.152 1.00 96.25 242 PRO A CA 1
ATOM 1932 C C . PRO A 1 242 ? 21.249 -1.706 -15.804 1.00 96.25 242 PRO A C 1
ATOM 1934 O O . PRO A 1 242 ? 20.731 -1.281 -14.776 1.00 96.25 242 PRO A O 1
ATOM 1937 N N . ALA A 1 243 ? 21.823 -0.884 -16.691 1.00 97.56 243 ALA A N 1
ATOM 1938 C CA . ALA A 1 243 ? 21.922 0.565 -16.488 1.00 97.56 243 ALA A CA 1
ATOM 1939 C C . ALA A 1 243 ? 20.548 1.256 -16.364 1.00 97.56 243 ALA A C 1
ATOM 1941 O O . ALA A 1 243 ? 20.384 2.152 -15.542 1.00 97.56 243 ALA A O 1
ATOM 1942 N N . ALA A 1 244 ? 19.545 0.805 -17.125 1.00 97.81 244 ALA A N 1
ATOM 1943 C CA . ALA A 1 244 ? 18.190 1.351 -17.054 1.00 97.81 244 ALA A CA 1
ATOM 1944 C C . ALA A 1 244 ? 17.461 0.925 -15.770 1.00 97.81 244 ALA A C 1
ATOM 1946 O O . ALA A 1 244 ? 16.635 1.670 -15.233 1.00 97.81 244 ALA A O 1
ATOM 1947 N N . LEU A 1 245 ? 17.744 -0.282 -15.262 1.00 96.88 245 LEU A N 1
ATOM 1948 C CA . LEU A 1 245 ? 17.262 -0.700 -13.945 1.00 96.88 245 LEU A CA 1
ATOM 1949 C C . LEU A 1 245 ? 17.888 0.159 -12.841 1.00 96.88 245 LEU A C 1
ATOM 1951 O O . LEU A 1 245 ? 17.182 0.569 -11.924 1.00 96.88 245 LEU A O 1
ATOM 1955 N N . GLU A 1 246 ? 19.183 0.446 -12.945 1.00 96.81 246 GLU A N 1
ATOM 1956 C CA . GLU A 1 246 ? 19.913 1.242 -11.961 1.00 96.81 246 GLU A CA 1
ATOM 1957 C C . GLU A 1 246 ? 19.426 2.697 -11.909 1.00 96.81 246 GLU A C 1
ATOM 1959 O O . GLU A 1 246 ? 19.156 3.218 -10.830 1.00 96.81 246 GLU A O 1
ATOM 1964 N N . GLU A 1 247 ? 19.198 3.332 -13.062 1.00 96.69 247 GLU A N 1
ATOM 1965 C CA . GLU A 1 247 ? 18.590 4.668 -13.120 1.00 96.69 247 GLU A CA 1
ATOM 1966 C C . GLU A 1 247 ? 17.189 4.679 -12.484 1.00 96.69 247 GLU A C 1
ATOM 1968 O O . GLU A 1 247 ? 16.849 5.565 -11.696 1.00 96.69 247 GLU A O 1
ATOM 1973 N N . TRP A 1 248 ? 16.379 3.653 -12.774 1.00 96.06 248 TRP A N 1
ATOM 1974 C CA . TRP A 1 248 ? 15.066 3.492 -12.152 1.00 96.06 248 TRP A CA 1
ATOM 1975 C C . TRP A 1 248 ? 15.168 3.327 -10.632 1.00 96.06 248 TRP A C 1
ATOM 1977 O O . TRP A 1 248 ? 14.393 3.948 -9.906 1.00 96.06 248 TRP A O 1
ATOM 1987 N N . ARG A 1 249 ? 16.132 2.534 -10.150 1.00 95.44 249 ARG A N 1
ATOM 1988 C CA . ARG A 1 249 ? 16.401 2.338 -8.721 1.00 95.44 249 ARG A CA 1
ATOM 1989 C C . ARG A 1 249 ? 16.752 3.656 -8.039 1.00 95.44 249 ARG A C 1
ATOM 1991 O O . ARG A 1 249 ? 16.115 3.978 -7.042 1.00 95.44 249 ARG A O 1
ATOM 1998 N N . SER A 1 250 ? 17.699 4.417 -8.594 1.00 95.50 250 SER A N 1
ATOM 1999 C CA . SER A 1 250 ? 18.109 5.715 -8.040 1.00 95.50 250 SER A CA 1
ATOM 2000 C C . SER A 1 250 ? 16.918 6.661 -7.914 1.00 95.50 250 SER A C 1
ATOM 2002 O O . SER A 1 250 ? 16.691 7.223 -6.850 1.00 95.50 250 SER A O 1
ATOM 2004 N N . MET A 1 251 ? 16.093 6.766 -8.961 1.00 94.75 251 MET A N 1
ATOM 2005 C CA . MET A 1 251 ? 14.902 7.616 -8.924 1.00 94.75 251 MET A CA 1
ATOM 2006 C C . MET A 1 251 ? 13.894 7.157 -7.862 1.00 94.75 251 MET A C 1
ATOM 2008 O O . MET A 1 251 ? 13.329 7.986 -7.156 1.00 94.75 251 MET A O 1
ATOM 2012 N N . ILE A 1 252 ? 13.667 5.848 -7.712 1.00 94.62 252 ILE A N 1
ATOM 2013 C CA . ILE A 1 252 ? 12.800 5.332 -6.646 1.00 94.62 252 ILE A CA 1
ATOM 2014 C C . ILE A 1 252 ? 13.360 5.668 -5.263 1.00 94.62 252 ILE A C 1
ATOM 2016 O O . ILE A 1 252 ? 12.577 6.029 -4.385 1.00 94.62 252 ILE A O 1
ATOM 2020 N N . ASP A 1 253 ? 14.668 5.535 -5.056 1.00 92.62 253 ASP A N 1
ATOM 2021 C CA . ASP A 1 253 ? 15.309 5.792 -3.765 1.00 92.62 253 ASP A CA 1
ATOM 2022 C C . ASP A 1 253 ? 15.234 7.271 -3.383 1.00 92.62 253 ASP A C 1
ATOM 2024 O O . ASP A 1 253 ? 14.771 7.585 -2.283 1.00 92.62 253 ASP A O 1
ATOM 2028 N N . ASP A 1 254 ? 15.574 8.164 -4.314 1.00 92.12 254 ASP A N 1
ATOM 2029 C CA . ASP A 1 254 ? 15.516 9.614 -4.116 1.00 92.12 254 ASP A CA 1
ATOM 2030 C C . ASP A 1 254 ? 14.097 10.059 -3.732 1.00 92.12 254 ASP A C 1
ATOM 2032 O O . ASP A 1 254 ? 13.881 10.736 -2.727 1.00 92.12 254 ASP A O 1
ATOM 2036 N N . GLU A 1 255 ? 13.100 9.602 -4.488 1.00 90.50 255 GLU A N 1
ATOM 2037 C CA . GLU A 1 255 ? 11.703 9.992 -4.290 1.00 90.50 255 GLU A CA 1
ATOM 2038 C C . GLU A 1 255 ? 11.086 9.328 -3.052 1.00 90.50 255 GLU A C 1
ATOM 2040 O O . GLU A 1 255 ? 10.217 9.902 -2.396 1.00 90.50 255 GLU A O 1
ATOM 2045 N N . SER A 1 256 ? 11.541 8.124 -2.690 1.00 90.25 256 SER A N 1
ATOM 2046 C CA . SER A 1 256 ? 11.092 7.447 -1.468 1.00 90.25 256 SER A CA 1
ATOM 2047 C C . SER A 1 256 ? 11.666 8.091 -0.204 1.00 90.25 256 SER A C 1
ATOM 2049 O O . SER A 1 256 ? 11.021 8.017 0.846 1.00 90.25 256 SER A O 1
ATOM 2051 N N . GLY A 1 257 ? 12.839 8.730 -0.284 1.00 86.50 257 GLY A N 1
ATOM 2052 C CA . GLY A 1 257 ? 13.512 9.379 0.848 1.00 86.50 257 GLY A CA 1
ATOM 2053 C C . GLY A 1 257 ? 12.676 10.465 1.533 1.00 86.50 257 GLY A C 1
ATOM 2054 O O . GLY A 1 257 ? 12.748 10.637 2.752 1.00 86.50 257 GLY A O 1
ATOM 2055 N N . GLU A 1 258 ? 11.820 11.155 0.777 1.00 80.88 258 GLU A N 1
ATOM 2056 C CA . GLU A 1 258 ? 10.951 12.222 1.296 1.00 80.88 258 GLU A CA 1
ATOM 2057 C C . GLU A 1 258 ? 9.645 11.706 1.940 1.00 80.88 258 GLU A C 1
ATOM 2059 O O . GLU A 1 258 ? 8.912 12.451 2.608 1.00 80.88 258 GLU A O 1
ATOM 2064 N N . THR A 1 259 ? 9.337 10.419 1.761 1.00 86.06 259 THR A N 1
ATOM 2065 C CA . THR A 1 259 ? 8.062 9.821 2.177 1.00 86.06 259 THR A CA 1
ATOM 2066 C C . THR A 1 259 ? 8.045 9.453 3.660 1.00 86.06 259 THR A C 1
ATOM 2068 O O . THR A 1 259 ? 9.070 9.137 4.261 1.00 86.06 259 THR A O 1
ATOM 2071 N N . ALA A 1 260 ? 6.849 9.381 4.253 1.00 84.25 260 ALA A N 1
ATOM 2072 C CA . ALA A 1 260 ? 6.674 8.869 5.618 1.00 84.25 260 ALA A CA 1
ATOM 2073 C C . ALA A 1 260 ? 7.137 7.406 5.789 1.00 84.25 260 ALA A C 1
ATOM 2075 O O . ALA A 1 260 ? 7.330 6.949 6.913 1.00 84.25 260 ALA A O 1
ATOM 2076 N N . TRP A 1 261 ? 7.316 6.655 4.695 1.00 86.62 261 TRP A N 1
ATOM 2077 C CA . TRP A 1 261 ? 7.728 5.250 4.741 1.00 86.62 261 TRP A CA 1
ATOM 2078 C C . TRP A 1 261 ? 9.172 5.078 5.208 1.00 86.62 261 TRP A C 1
ATOM 2080 O O . TRP A 1 261 ? 9.471 4.080 5.857 1.00 86.62 261 TRP A O 1
ATOM 2090 N N . LEU A 1 262 ? 10.052 6.038 4.898 1.00 84.56 262 LEU A N 1
ATOM 2091 C CA . LEU A 1 262 ? 11.479 5.971 5.238 1.00 84.56 262 LEU A CA 1
ATOM 2092 C C . LEU A 1 262 ? 11.861 6.851 6.443 1.00 84.56 262 LEU A C 1
ATOM 2094 O O . LEU A 1 262 ? 13.002 6.823 6.893 1.00 84.56 262 LEU A O 1
ATOM 2098 N N . GLN A 1 263 ? 10.907 7.582 7.024 1.00 77.44 263 GLN A N 1
ATOM 2099 C CA . GLN A 1 263 ? 11.125 8.516 8.137 1.00 77.44 263 GLN A CA 1
ATOM 2100 C C . GLN A 1 263 ? 10.792 7.873 9.499 1.00 77.44 263 GLN A C 1
ATOM 2102 O O . GLN A 1 263 ? 9.915 8.332 10.226 1.00 77.44 263 GLN A O 1
ATOM 2107 N N . GLY A 1 264 ? 11.473 6.772 9.844 1.00 69.94 264 GLY A N 1
ATOM 2108 C CA . GLY A 1 264 ? 11.313 6.096 11.148 1.00 69.94 264 GLY A CA 1
ATOM 2109 C C . GLY A 1 264 ? 10.095 5.167 11.260 1.00 69.94 264 GLY A C 1
ATOM 2110 O O . GLY A 1 264 ? 9.719 4.756 12.354 1.00 69.94 264 GLY A O 1
ATOM 2111 N N . CYS A 1 265 ? 9.482 4.822 10.129 1.00 76.69 265 CYS A N 1
ATOM 2112 C CA . CYS A 1 265 ? 8.327 3.937 10.031 1.00 76.69 265 CYS A CA 1
ATOM 2113 C C . CYS A 1 265 ? 8.739 2.464 9.858 1.00 76.69 265 CYS A C 1
ATOM 2115 O O . CYS A 1 265 ? 9.552 2.136 8.995 1.00 76.69 265 CYS A O 1
ATOM 2117 N N . GLN A 1 266 ? 8.104 1.553 10.603 1.00 77.62 266 GLN A N 1
ATOM 2118 C CA . GLN A 1 266 ? 8.121 0.120 10.295 1.00 77.62 266 GLN A CA 1
ATOM 2119 C C . GLN A 1 266 ? 6.792 -0.283 9.650 1.00 77.62 266 GLN A C 1
ATOM 2121 O O . GLN A 1 266 ? 5.731 -0.298 10.285 1.00 77.62 266 GLN A O 1
ATOM 2126 N N . SER A 1 267 ? 6.844 -0.614 8.362 1.00 81.94 267 SER A N 1
ATOM 2127 C CA . SER A 1 267 ? 5.703 -1.109 7.596 1.00 81.94 267 SER A CA 1
ATOM 2128 C C . SER A 1 267 ? 6.147 -2.220 6.654 1.00 81.94 267 SER A C 1
ATOM 2130 O O . SER A 1 267 ? 7.327 -2.371 6.364 1.00 81.94 267 SER A O 1
ATOM 2132 N N . TRP A 1 268 ? 5.187 -2.970 6.125 1.00 79.25 268 TRP A N 1
ATOM 2133 C CA . TRP A 1 268 ? 5.449 -4.000 5.121 1.00 79.25 268 TRP A CA 1
ATOM 2134 C C . TRP A 1 268 ? 5.862 -3.431 3.751 1.00 79.25 268 TRP A C 1
ATOM 2136 O O . TRP A 1 268 ? 6.165 -4.195 2.840 1.00 79.25 268 TRP A O 1
ATOM 2146 N N . TYR A 1 269 ? 5.862 -2.104 3.578 1.00 83.62 269 TYR A N 1
ATOM 2147 C CA . TYR A 1 269 ? 6.335 -1.455 2.354 1.00 83.62 269 TYR A CA 1
ATOM 2148 C C . TYR A 1 269 ? 7.859 -1.463 2.224 1.00 83.62 269 TYR A C 1
ATOM 2150 O O . TYR A 1 269 ? 8.375 -1.262 1.120 1.00 83.62 269 TYR A O 1
ATOM 2158 N N . THR A 1 270 ? 8.567 -1.630 3.346 1.00 82.50 270 THR A N 1
ATOM 2159 C CA . THR A 1 270 ? 10.014 -1.465 3.421 1.00 82.50 270 THR A CA 1
ATOM 2160 C C . THR A 1 270 ? 10.705 -2.734 3.897 1.00 82.50 270 THR A C 1
ATOM 2162 O O . THR A 1 270 ? 10.208 -3.463 4.752 1.00 82.50 270 THR A O 1
ATOM 2165 N N . VAL A 1 271 ? 11.885 -2.990 3.339 1.00 81.12 271 VAL A N 1
ATOM 2166 C CA . VAL A 1 271 ? 12.794 -4.056 3.772 1.00 81.12 271 VAL A CA 1
ATOM 2167 C C . VAL A 1 271 ? 14.152 -3.407 3.996 1.00 81.12 271 VAL A C 1
ATOM 2169 O O . VAL A 1 271 ? 14.649 -2.712 3.115 1.00 81.12 271 VAL A O 1
ATOM 2172 N N . ASN A 1 272 ? 14.728 -3.579 5.189 1.00 81.12 272 ASN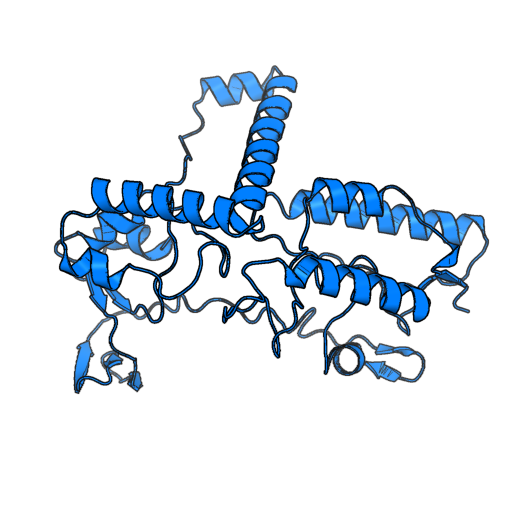 A N 1
ATOM 2173 C CA . ASN A 1 272 ? 16.027 -3.003 5.568 1.00 81.12 272 ASN A CA 1
ATOM 2174 C C . ASN A 1 272 ? 16.141 -1.484 5.313 1.00 81.12 272 ASN A C 1
ATOM 2176 O O . ASN A 1 272 ? 17.172 -1.000 4.856 1.00 81.12 272 ASN A O 1
ATOM 2180 N N . GLY A 1 273 ? 15.070 -0.730 5.588 1.00 82.06 273 GLY A N 1
ATOM 2181 C CA . GLY A 1 273 ? 15.050 0.729 5.415 1.00 82.06 273 GLY A CA 1
ATOM 2182 C C . GLY A 1 273 ? 14.903 1.198 3.965 1.00 82.06 273 GLY A C 1
ATOM 2183 O O . GLY A 1 273 ? 15.095 2.376 3.688 1.00 82.06 273 GLY A O 1
ATOM 2184 N N . VAL A 1 274 ? 14.549 0.297 3.046 1.00 87.00 274 VAL A N 1
ATOM 2185 C CA . VAL A 1 274 ? 14.400 0.594 1.620 1.00 87.00 274 VAL A CA 1
ATOM 2186 C C . VAL A 1 274 ? 12.979 0.292 1.163 1.00 87.00 274 VAL A C 1
ATOM 2188 O O . VAL A 1 274 ? 12.412 -0.737 1.526 1.00 87.00 274 VAL A O 1
ATOM 2191 N N . ASN A 1 275 ? 12.400 1.169 0.341 1.00 90.06 275 ASN A N 1
ATOM 2192 C CA . ASN A 1 275 ? 11.094 0.945 -0.273 1.00 90.06 275 ASN A CA 1
ATOM 2193 C C . ASN A 1 275 ? 11.195 -0.121 -1.378 1.00 90.06 275 ASN A C 1
ATOM 2195 O O . ASN A 1 275 ? 11.870 0.072 -2.396 1.00 90.06 275 ASN A O 1
ATOM 2199 N N . THR A 1 276 ? 10.494 -1.236 -1.190 1.00 88.75 276 THR A N 1
ATOM 2200 C CA . THR A 1 276 ? 10.449 -2.356 -2.146 1.00 88.75 276 THR A CA 1
ATOM 2201 C C . THR A 1 276 ? 9.080 -2.520 -2.800 1.00 88.75 276 THR A C 1
ATOM 2203 O O . THR A 1 276 ? 8.951 -3.218 -3.804 1.00 88.75 276 THR A O 1
ATOM 2206 N N . ASN A 1 277 ? 8.042 -1.873 -2.265 1.00 89.44 277 ASN A N 1
ATOM 2207 C CA . ASN A 1 277 ? 6.662 -2.165 -2.642 1.00 89.44 277 ASN A CA 1
ATOM 2208 C C . ASN A 1 277 ? 5.969 -0.995 -3.350 1.00 89.44 277 ASN A C 1
ATOM 2210 O O . ASN A 1 277 ? 5.365 -1.174 -4.408 1.00 89.44 277 ASN A O 1
ATOM 2214 N N . ASN A 1 278 ? 6.082 0.217 -2.807 1.00 91.56 278 ASN A N 1
ATOM 2215 C CA . ASN A 1 278 ? 5.226 1.326 -3.211 1.00 91.56 278 ASN A CA 1
ATOM 2216 C C . ASN A 1 278 ? 5.856 2.218 -4.283 1.00 91.56 278 ASN A C 1
ATOM 2218 O O . ASN A 1 278 ? 7.066 2.437 -4.312 1.00 91.56 278 ASN A O 1
ATOM 2222 N N . TRP A 1 279 ? 4.998 2.794 -5.117 1.00 93.44 279 TRP A N 1
ATOM 2223 C CA . TRP A 1 279 ? 5.303 3.896 -6.015 1.00 93.44 279 TRP A CA 1
ATOM 2224 C C . TRP A 1 279 ? 5.264 5.227 -5.238 1.00 93.44 279 TRP A C 1
ATOM 2226 O O . TRP A 1 279 ? 4.222 5.541 -4.657 1.00 93.44 279 TRP A O 1
ATOM 2236 N N . PRO A 1 280 ? 6.355 6.019 -5.203 1.00 90.69 280 PRO A N 1
ATOM 2237 C CA . PRO A 1 280 ? 6.453 7.209 -4.348 1.00 90.69 280 PRO A CA 1
ATOM 2238 C C . PRO A 1 280 ? 5.773 8.472 -4.908 1.00 90.69 280 PRO A C 1
ATOM 2240 O O . PRO A 1 280 ? 5.732 9.492 -4.227 1.00 90.69 280 PRO A O 1
ATOM 2243 N N . LYS A 1 281 ? 5.225 8.434 -6.129 1.00 90.88 281 LYS A N 1
ATOM 2244 C CA . LYS A 1 281 ? 4.632 9.604 -6.805 1.00 90.88 281 LYS A CA 1
ATOM 2245 C C . LYS A 1 281 ? 3.137 9.435 -7.091 1.00 90.88 281 LYS A C 1
ATOM 2247 O O . LYS A 1 281 ? 2.524 8.427 -6.751 1.00 90.88 281 LYS A O 1
ATOM 2252 N N . SER A 1 282 ? 2.539 10.422 -7.763 1.00 92.12 282 SER A N 1
ATOM 2253 C CA . SER A 1 282 ? 1.164 10.317 -8.276 1.00 92.12 282 SER A CA 1
ATOM 2254 C C . SER A 1 282 ? 1.016 9.173 -9.282 1.00 92.12 282 SER A C 1
ATOM 2256 O O . SER A 1 282 ? 1.948 8.869 -10.041 1.00 92.12 282 SER A O 1
ATOM 2258 N N . SER A 1 283 ? -0.176 8.573 -9.353 1.00 93.94 283 SER A N 1
ATOM 2259 C CA . SER A 1 283 ? -0.440 7.541 -10.364 1.00 93.94 283 SER A CA 1
ATOM 2260 C C . SER A 1 283 ? -0.435 8.133 -11.780 1.00 93.94 283 SER A C 1
ATOM 2262 O O . SER A 1 283 ? -0.036 7.466 -12.733 1.00 93.94 283 SER A O 1
ATOM 2264 N N . TRP A 1 284 ? -0.763 9.425 -11.920 1.00 93.12 284 TRP A N 1
ATOM 2265 C CA . TRP A 1 284 ? -0.633 10.153 -13.183 1.00 93.12 284 TRP A CA 1
ATOM 2266 C C . TRP A 1 284 ? 0.812 10.202 -13.682 1.00 93.12 284 TRP A C 1
ATOM 2268 O O . TRP A 1 284 ? 1.059 9.952 -14.858 1.00 93.12 284 TRP A O 1
ATOM 2278 N N . GLN A 1 285 ? 1.775 10.508 -12.806 1.00 93.56 285 GLN A N 1
ATOM 2279 C CA . GLN A 1 285 ? 3.191 10.524 -13.183 1.00 93.56 285 GLN A CA 1
ATOM 2280 C C . GLN A 1 285 ? 3.663 9.138 -13.621 1.00 93.56 285 GLN A C 1
ATOM 2282 O O . GLN A 1 285 ? 4.378 9.039 -14.615 1.00 93.56 285 GLN A O 1
ATOM 2287 N N . TYR A 1 286 ? 3.220 8.075 -12.945 1.00 95.88 286 TYR A N 1
ATOM 2288 C CA . TYR A 1 286 ? 3.504 6.711 -13.390 1.00 95.88 286 TYR A CA 1
ATOM 2289 C C . TYR A 1 286 ? 2.915 6.436 -14.775 1.00 95.88 286 TYR A C 1
ATOM 2291 O O . TYR A 1 286 ? 3.631 5.998 -15.672 1.00 95.88 286 TYR A O 1
ATOM 2299 N N . HIS A 1 287 ? 1.641 6.778 -14.987 1.00 95.94 287 HIS A N 1
ATOM 2300 C CA . HIS A 1 287 ? 1.000 6.655 -16.292 1.00 95.94 287 HIS A CA 1
ATOM 2301 C C . HIS A 1 287 ? 1.805 7.378 -17.379 1.00 95.94 287 HIS A C 1
ATOM 2303 O O . HIS A 1 287 ? 2.126 6.774 -18.396 1.00 95.94 287 HIS A O 1
ATOM 2309 N N . GLN A 1 288 ? 2.202 8.636 -17.153 1.00 96.25 288 GLN A N 1
ATOM 2310 C CA . GLN A 1 288 ? 3.010 9.404 -18.107 1.00 96.25 288 GLN A CA 1
ATOM 2311 C C . GLN A 1 288 ? 4.344 8.724 -18.438 1.00 96.25 288 GLN A C 1
ATOM 2313 O O . GLN A 1 288 ? 4.698 8.649 -19.613 1.00 96.25 288 GLN A O 1
ATOM 2318 N N . LEU A 1 289 ? 5.043 8.172 -17.440 1.00 95.25 289 LEU A N 1
ATOM 2319 C CA . LEU A 1 289 ? 6.297 7.435 -17.647 1.00 95.25 289 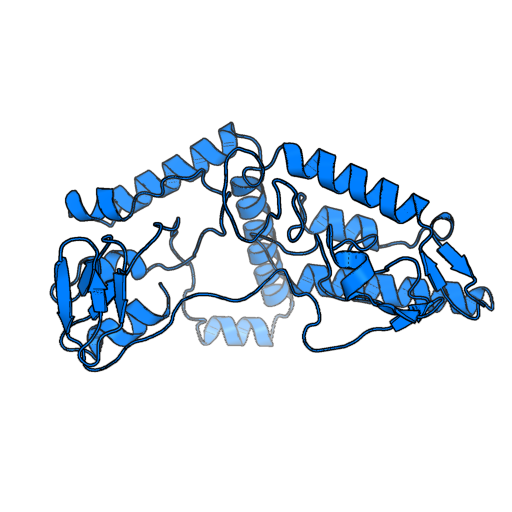LEU A CA 1
ATOM 2320 C C . LEU A 1 289 ? 6.124 6.185 -18.521 1.00 95.25 289 LEU A C 1
ATOM 2322 O O . LEU A 1 289 ? 7.069 5.782 -19.193 1.00 95.25 289 LEU A O 1
ATOM 2326 N N . LEU A 1 290 ? 4.939 5.572 -18.506 1.00 97.06 290 LEU A N 1
ATOM 2327 C CA . LEU A 1 290 ? 4.632 4.330 -19.220 1.00 97.06 290 LEU A CA 1
ATOM 2328 C C . LEU A 1 290 ? 3.913 4.552 -20.563 1.00 97.06 290 LEU A C 1
ATOM 2330 O O . LEU A 1 290 ? 3.699 3.600 -21.316 1.00 97.06 290 LEU A O 1
ATOM 2334 N N . ARG A 1 291 ? 3.558 5.795 -20.915 1.00 94.75 291 ARG A N 1
ATOM 2335 C CA . ARG A 1 291 ? 2.887 6.108 -22.193 1.00 94.75 291 ARG A CA 1
ATOM 2336 C C . ARG A 1 291 ? 3.756 5.843 -23.416 1.00 94.75 291 ARG A C 1
ATOM 2338 O O . ARG A 1 291 ? 3.213 5.575 -24.485 1.00 94.75 291 ARG A O 1
ATOM 2345 N N . SER A 1 292 ? 5.074 5.924 -23.276 1.00 89.69 292 SER A N 1
ATOM 2346 C CA . SER A 1 292 ? 6.026 5.676 -24.357 1.00 89.69 292 SER A CA 1
ATOM 2347 C C . SER A 1 292 ? 7.154 4.769 -23.897 1.00 89.69 292 SER A C 1
ATOM 2349 O O . SER A 1 292 ? 7.550 4.782 -22.734 1.00 89.69 292 SER A O 1
ATOM 2351 N N . VAL A 1 293 ? 7.702 4.010 -24.839 1.00 93.06 293 VAL A N 1
ATOM 2352 C CA . VAL A 1 293 ? 8.865 3.157 -24.612 1.00 93.06 293 VAL A CA 1
ATOM 2353 C C . VAL A 1 293 ? 10.108 3.868 -25.122 1.00 93.06 293 VAL A C 1
ATOM 2355 O O . VAL A 1 293 ? 10.200 4.184 -26.306 1.00 93.06 293 VAL A O 1
ATOM 2358 N N . ASP A 1 294 ? 11.080 4.071 -24.239 1.00 95.06 294 ASP A N 1
ATOM 2359 C CA . ASP A 1 294 ? 12.434 4.437 -24.637 1.00 95.06 294 ASP A CA 1
ATOM 2360 C C . ASP A 1 294 ? 13.253 3.163 -24.858 1.00 95.06 294 ASP A C 1
ATOM 2362 O O . ASP A 1 294 ? 13.680 2.498 -23.913 1.00 95.06 294 ASP A O 1
ATOM 2366 N N . LEU A 1 295 ? 13.447 2.815 -26.128 1.00 95.44 295 LEU A N 1
ATOM 2367 C CA . LEU A 1 295 ? 14.134 1.592 -26.536 1.00 95.44 295 LEU A CA 1
ATOM 2368 C C . LEU A 1 295 ? 15.643 1.635 -26.306 1.00 95.44 295 LEU A C 1
ATOM 2370 O O . LEU A 1 295 ? 16.282 0.590 -26.388 1.00 95.44 295 LEU A O 1
ATOM 2374 N N . THR A 1 296 ? 16.225 2.794 -25.982 1.00 96.62 296 THR A N 1
ATOM 2375 C CA . THR A 1 296 ? 17.642 2.854 -25.597 1.00 96.62 296 THR A CA 1
ATOM 2376 C C . THR A 1 296 ? 17.904 2.093 -24.293 1.00 96.62 296 THR A C 1
ATOM 2378 O O . THR A 1 296 ? 19.001 1.559 -24.114 1.00 96.62 296 THR A O 1
ATOM 2381 N N . ASN A 1 297 ? 16.872 1.923 -23.458 1.00 97.38 297 ASN A N 1
ATOM 2382 C CA . ASN A 1 297 ? 16.892 1.121 -22.233 1.00 97.38 297 ASN A CA 1
ATOM 2383 C C . ASN A 1 297 ? 16.853 -0.392 -22.475 1.00 97.38 297 ASN A C 1
ATOM 2385 O O . ASN A 1 297 ? 17.033 -1.165 -21.536 1.00 97.38 297 ASN A O 1
ATOM 2389 N N . TYR A 1 298 ? 16.630 -0.824 -23.716 1.00 97.56 298 TYR A N 1
ATOM 2390 C CA . TYR A 1 298 ? 16.403 -2.221 -24.064 1.00 97.56 298 TYR A CA 1
ATOM 2391 C C . TYR A 1 298 ? 17.431 -2.734 -25.074 1.00 97.56 298 TYR A C 1
ATOM 2393 O O . TYR A 1 298 ? 18.042 -1.969 -25.828 1.00 97.56 298 TYR A O 1
ATOM 2401 N N . ALA A 1 299 ? 17.647 -4.044 -25.064 1.00 96.31 299 ALA A N 1
ATOM 2402 C CA . ALA A 1 299 ? 18.482 -4.761 -26.015 1.00 96.31 299 ALA A CA 1
ATOM 2403 C C . ALA A 1 299 ? 17.693 -5.898 -26.677 1.00 96.31 299 ALA A C 1
ATOM 2405 O O . ALA A 1 299 ? 16.743 -6.431 -26.095 1.00 96.31 299 ALA A O 1
ATOM 2406 N N . ASN A 1 300 ? 18.116 -6.271 -27.889 1.00 95.50 300 ASN A N 1
ATOM 2407 C CA . ASN A 1 300 ? 17.650 -7.491 -28.536 1.00 95.50 300 ASN A CA 1
ATOM 2408 C C . ASN A 1 300 ? 18.254 -8.691 -27.802 1.00 95.50 300 ASN A C 1
ATOM 2410 O O . ASN A 1 300 ? 19.465 -8.907 -27.848 1.00 95.50 300 ASN A O 1
ATOM 2414 N N . ALA A 1 301 ? 17.402 -9.452 -27.134 1.00 86.31 301 ALA A N 1
ATOM 2415 C CA . ALA A 1 301 ? 17.760 -10.704 -26.500 1.00 86.31 301 ALA A CA 1
ATOM 2416 C C . ALA A 1 301 ? 17.602 -11.840 -27.514 1.00 86.31 301 ALA A C 1
ATOM 2418 O O . ALA A 1 301 ? 16.492 -12.298 -27.783 1.00 86.31 301 ALA A O 1
ATOM 2419 N N . SER A 1 302 ? 18.722 -12.275 -28.087 1.00 72.81 302 SER A N 1
ATOM 2420 C CA . SER A 1 302 ? 18.808 -13.521 -28.856 1.00 72.81 302 SER A CA 1
ATOM 2421 C C . SER A 1 302 ? 19.127 -14.724 -27.978 1.00 72.81 302 SER A C 1
ATOM 2423 O O . SER A 1 302 ? 19.733 -14.522 -26.893 1.00 72.81 302 SER A O 1
#

pLDDT: mean 92.19, std 6.02, range [69.06, 98.38]

Foldseek 3Di:
DVVLLVCLVPDQAAEAADQFAAAEDADPDDDCDPVNVVCCVVPVVSVVVVLVVQQVVQLVVQCLQFPFPVSQVVVVVVSVVVCVVQADDPVVVVLNDGPAGRNLAQHHHHNCVRVSCPDPRYHYHNFDFPDADPQGTAGPVGDDDGDPDDDPPPDDQDLPPPPPDWDAFPPRDTLCNVCVPAFFAQLQFADARHWPGTDALGWAQDGSTGDSVLSRVLSVLLSVQQVVVCVVVVFPTKHFDPVSRVVSQVVQQVLSCRGSNQVPRDDSQDDPSHGTRHHSHGSVVSSVVSNHDDCVRIDRDD

Radius of gyration: 23.11 Å; chains: 1; bounding box: 54×45×68 Å

Secondary structure (DSSP, 8-state):
--HHHHHTTTSS-EEEE-SSPPPEE--------HHHHHHHHH-HHHHHHHHHHHHHHHHHHHHHHHS-HHHHHHHHHHHHHHHHHH---HHHHHHT--SS-TTSSPPEE-SSHHHHTTSTTEEEE-SPEEEE-SSEEEETTS-EEE-S----------SSTTTT---B-GGG-BHHHHTSS----BTTTB-TT-TT-B-SS-TT-B-SSS-HHHHHHHHHHHHHHHHHHHHTTT-S-EEE-HHHHHHHHHHHHHHHHTSTTTSS---TTEETTEE-SB--S-HHHHHHHHSS--GGGEEE--

Sequence (302 aa):
IQVGPAIADSVSQLEVFQRSAPYVMPKEDPETTRGQRRRQQYFPWTTLLSRLRSYVFGELFGAGLVGKKEIRAKARGQWETYVNAVVRDSELRTKIEPDYEIGCKRVLLASDWYSTLQRDNVDLITSAIESITPRGVKTADGVEHEFDVLVYATGFSTTDFLAPMQIIGREGVTLRDAWATRPLAHRGVTVPEFPNFFVLYGPNTNLGSNSILFMLESQIQYVAHLMRAANDRDWRGIEVKPAALEEWRSMIDDESGETAWLQGCQSWYTVNGVNTNNWPKSSWQYHQLLRSVDLTNYANAS